Protein AF-F0R0D8-F1 (afdb_monomer_lite)

Organism: Phocaeicola salanitronis (strain DSM 18170 / JCM 13657 / CCUG 60908 / BL78) (NCBI:txid667015)

pLDDT: mean 90.32, std 10.55, range [41.28, 98.38]

Secondary structure (DSSP, 8-state):
--------EEEEEEEE-S-TTS--BSEEEEES---SEEEETTEEEE-TTSEEEEEESSTTGGGT--TT-EEEEEEPPHHHHTS--S--EEEEE-TT-S-TTB-SEEEEEEEEEE--S-HHHHHHHTTTT--S-HHHHHHHHHHHHHHS-GGG-SSEEEEEEEETTTTEEEEEEEEGGGEEEEEEEE-

Sequence (187 aa):
MIMFLIINFKSLPVVKAGKVTKLCPKTKHILGYMPDTIKVNGTKIDVSHDEKMLVSGNSMKFFNIYDGQRIYVRRLSDSEKFNITRYPVLVFHIVNNPNKDDADYKLRKFVGYVDSIQWTDIFSKFKDKIKISEKDFIRQCQSKYQRLPDAERSNLILSETYDEDNNRICYSLHPVNSVYGKVEYAL

Radius of gyration: 17.9 Å; chains: 1; bounding box: 50×34×53 Å

Structure (mmCIF, N/CA/C/O backbone):
data_AF-F0R0D8-F1
#
_entry.id   AF-F0R0D8-F1
#
loop_
_atom_site.group_PDB
_atom_site.id
_atom_site.type_symbol
_atom_site.label_atom_id
_atom_site.label_alt_id
_atom_site.label_comp_id
_atom_site.label_asym_id
_atom_site.label_entity_id
_atom_site.label_seq_id
_atom_site.pdbx_PDB_ins_code
_atom_site.Cartn_x
_atom_site.Cartn_y
_atom_site.Cartn_z
_atom_site.occupancy
_atom_site.B_iso_or_equiv
_atom_site.auth_seq_id
_atom_site.auth_comp_id
_atom_site.auth_asym_id
_atom_site.auth_atom_id
_atom_site.pdbx_PDB_model_num
ATOM 1 N N . MET A 1 1 ? 34.012 -17.300 -32.189 1.00 41.28 1 MET A N 1
ATOM 2 C CA . MET A 1 1 ? 33.405 -15.963 -32.344 1.00 41.28 1 MET A CA 1
ATOM 3 C C . MET A 1 1 ? 32.268 -15.874 -31.338 1.00 41.28 1 MET A C 1
ATOM 5 O O . MET A 1 1 ? 31.260 -16.544 -31.510 1.00 41.28 1 MET A O 1
ATOM 9 N N . ILE A 1 2 ? 32.512 -15.212 -30.206 1.00 44.38 2 ILE A N 1
ATOM 10 C CA . ILE A 1 2 ? 31.594 -15.167 -29.060 1.00 44.38 2 ILE A CA 1
ATOM 11 C C . ILE A 1 2 ? 30.424 -14.264 -29.447 1.00 44.38 2 ILE A C 1
ATOM 13 O O . ILE A 1 2 ? 30.594 -13.062 -29.637 1.00 44.38 2 ILE A O 1
ATOM 17 N N . MET A 1 3 ? 29.254 -14.869 -29.634 1.00 42.91 3 MET A N 1
ATOM 18 C CA . MET A 1 3 ? 28.005 -14.164 -29.886 1.00 42.91 3 MET A CA 1
ATOM 19 C C . MET A 1 3 ? 27.689 -13.337 -28.635 1.00 42.91 3 MET A C 1
ATOM 21 O O . MET A 1 3 ? 27.354 -13.890 -27.589 1.00 42.91 3 MET A O 1
ATOM 25 N N . PHE A 1 4 ? 27.868 -12.017 -28.719 1.00 47.41 4 PHE A N 1
ATOM 26 C CA . PHE A 1 4 ? 27.439 -11.085 -27.681 1.00 47.41 4 PHE A CA 1
ATOM 27 C C . PHE A 1 4 ? 25.918 -11.197 -27.549 1.00 47.41 4 PHE A C 1
ATOM 29 O O . PHE A 1 4 ? 25.161 -10.601 -28.315 1.00 47.41 4 PHE A O 1
ATOM 36 N N . LEU A 1 5 ? 25.460 -11.984 -26.577 1.00 53.12 5 LEU A N 1
ATOM 37 C CA . LEU A 1 5 ? 24.110 -11.871 -26.057 1.00 53.12 5 LEU A CA 1
ATOM 38 C C . LEU A 1 5 ? 24.043 -10.477 -25.424 1.00 53.12 5 LEU A C 1
ATOM 40 O O . LEU A 1 5 ? 24.560 -10.262 -24.328 1.00 53.12 5 LEU A O 1
ATOM 44 N N . ILE A 1 6 ? 23.474 -9.500 -26.134 1.00 54.50 6 ILE A N 1
ATOM 45 C CA . ILE A 1 6 ? 23.109 -8.217 -25.532 1.00 54.50 6 ILE A CA 1
ATOM 46 C C . ILE A 1 6 ? 21.955 -8.531 -24.582 1.00 54.50 6 ILE A C 1
ATOM 48 O O . ILE A 1 6 ? 20.779 -8.475 -24.944 1.00 54.50 6 ILE A O 1
ATOM 52 N N . ILE A 1 7 ? 22.298 -8.959 -23.369 1.00 59.50 7 ILE A N 1
ATOM 53 C CA . ILE A 1 7 ? 21.329 -9.143 -22.303 1.00 59.50 7 ILE A CA 1
ATOM 54 C C . ILE A 1 7 ? 20.869 -7.737 -21.934 1.00 59.50 7 ILE A C 1
ATOM 56 O O . ILE A 1 7 ? 21.611 -6.951 -21.349 1.00 59.50 7 ILE A O 1
ATOM 60 N N . ASN A 1 8 ? 19.657 -7.397 -22.359 1.00 64.06 8 ASN A N 1
ATOM 61 C CA . ASN A 1 8 ? 19.053 -6.096 -22.117 1.00 64.06 8 ASN A CA 1
ATOM 62 C C . ASN A 1 8 ? 18.644 -6.035 -20.637 1.00 64.06 8 ASN A C 1
ATOM 64 O O . ASN A 1 8 ? 17.530 -6.412 -20.266 1.00 64.06 8 ASN A O 1
ATOM 68 N N . PHE A 1 9 ? 19.597 -5.670 -19.779 1.00 73.88 9 PHE A N 1
ATOM 69 C CA . PHE A 1 9 ? 19.359 -5.431 -18.363 1.00 73.88 9 PHE A CA 1
ATOM 70 C C . PHE A 1 9 ? 18.773 -4.033 -18.192 1.00 73.88 9 PHE A C 1
ATOM 72 O O . PHE A 1 9 ? 19.405 -3.037 -18.541 1.00 73.88 9 PHE A O 1
ATOM 79 N N . LYS A 1 10 ? 17.575 -3.954 -17.613 1.00 84.38 10 LYS A N 1
ATOM 80 C CA . LYS A 1 10 ? 16.999 -2.688 -17.147 1.00 84.38 10 LYS A CA 1
ATOM 81 C C . LY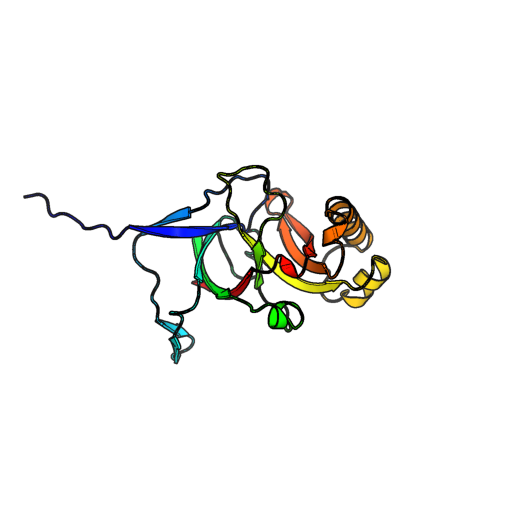S A 1 10 ? 16.976 -2.671 -15.630 1.00 84.38 10 LYS A C 1
ATOM 83 O O . LYS A 1 10 ? 16.649 -3.675 -15.003 1.00 84.38 10 LYS A O 1
ATOM 88 N N . SER A 1 11 ? 17.322 -1.536 -15.041 1.00 90.19 11 SER A N 1
ATOM 89 C CA . SER A 1 11 ? 17.140 -1.306 -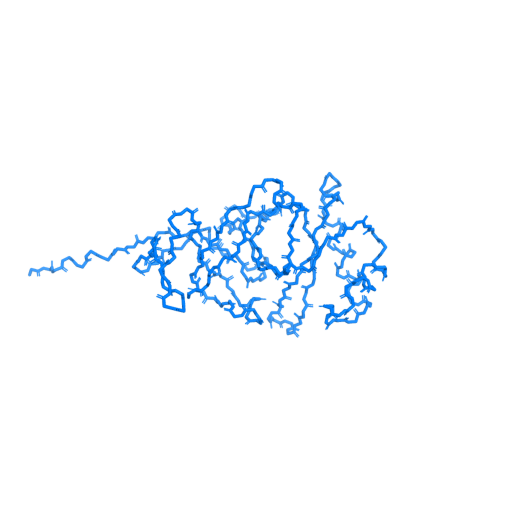13.609 1.00 90.19 11 SER A CA 1
ATOM 90 C C . SER A 1 11 ? 15.746 -0.753 -13.373 1.00 90.19 11 SER A C 1
ATOM 92 O O . SER A 1 11 ? 15.365 0.223 -14.016 1.00 90.19 11 SER A O 1
ATOM 94 N N . LEU A 1 12 ? 14.999 -1.364 -12.458 1.00 93.31 12 LEU A N 1
ATOM 95 C CA . LEU A 1 12 ? 13.718 -0.835 -11.998 1.00 93.31 12 LEU A CA 1
ATOM 96 C C . LEU A 1 12 ? 13.816 -0.407 -10.536 1.00 93.31 12 LEU A C 1
ATOM 98 O O . LEU A 1 12 ? 14.511 -1.085 -9.769 1.00 93.31 12 LEU A O 1
ATOM 102 N N . PRO A 1 13 ? 13.112 0.663 -10.125 1.00 95.94 13 PRO A N 1
ATOM 103 C CA . PRO A 1 13 ? 12.897 0.949 -8.715 1.00 95.94 13 PRO A CA 1
ATOM 104 C C . PRO A 1 13 ? 12.192 -0.223 -8.030 1.00 95.94 13 PRO A C 1
ATOM 106 O O . PRO A 1 13 ? 11.318 -0.884 -8.599 1.00 95.94 13 PRO A O 1
ATOM 109 N N . VAL A 1 14 ? 12.583 -0.483 -6.789 1.00 95.62 14 VAL A N 1
ATOM 110 C CA . VAL A 1 14 ? 11.991 -1.531 -5.960 1.00 95.62 14 VAL A CA 1
ATOM 111 C C . VAL A 1 14 ? 10.940 -0.927 -5.043 1.00 95.62 14 VAL A C 1
ATOM 113 O O . VAL A 1 14 ? 11.153 0.113 -4.418 1.00 95.62 14 VAL A O 1
ATOM 116 N N . VAL A 1 15 ? 9.818 -1.627 -4.910 1.00 95.75 15 VAL A N 1
ATOM 117 C CA . VAL A 1 15 ? 8.792 -1.330 -3.918 1.00 95.75 15 VAL A CA 1
ATOM 118 C C . VAL A 1 15 ? 8.675 -2.471 -2.914 1.00 95.75 15 VAL A C 1
ATOM 120 O O . VAL A 1 15 ? 8.542 -3.646 -3.263 1.00 95.75 15 VAL A O 1
ATOM 123 N N . LYS A 1 16 ? 8.717 -2.132 -1.626 1.00 94.12 16 LYS A N 1
ATOM 124 C CA . LYS A 1 16 ? 8.633 -3.118 -0.551 1.00 94.12 16 LYS A CA 1
ATOM 125 C C . LYS A 1 16 ? 7.212 -3.606 -0.329 1.00 94.12 16 LYS A C 1
ATOM 127 O O . LYS A 1 16 ? 6.355 -2.855 0.130 1.00 94.12 16 LYS A O 1
ATOM 132 N N . ALA A 1 17 ? 7.012 -4.899 -0.503 1.00 90.12 17 ALA A N 1
ATOM 133 C CA . ALA A 1 17 ? 5.900 -5.665 0.037 1.00 90.12 17 ALA A CA 1
ATOM 134 C C . ALA A 1 17 ? 6.424 -6.606 1.132 1.00 90.12 17 ALA A C 1
ATOM 136 O O . ALA A 1 17 ? 6.166 -7.801 1.111 1.00 90.12 17 ALA A O 1
ATOM 137 N N . GLY A 1 18 ? 7.193 -6.085 2.086 1.00 75.12 18 GLY A N 1
ATOM 138 C CA . GLY A 1 18 ? 7.808 -6.887 3.142 1.00 75.12 18 GLY A CA 1
ATOM 139 C C . GLY A 1 18 ? 7.972 -6.118 4.447 1.00 75.12 18 GLY A C 1
ATOM 140 O O . GLY A 1 18 ? 7.532 -4.967 4.591 1.00 75.12 18 GLY A O 1
ATOM 141 N N . LYS A 1 19 ? 8.637 -6.746 5.420 1.00 67.75 19 LYS A N 1
ATOM 142 C CA . LYS A 1 19 ? 9.030 -6.071 6.660 1.00 67.75 19 LYS A CA 1
ATOM 143 C C . LYS A 1 19 ? 9.944 -4.888 6.363 1.00 67.75 19 LYS A C 1
ATOM 145 O O . LYS A 1 19 ? 10.883 -4.993 5.581 1.00 67.75 19 LYS A O 1
ATOM 150 N N . VAL A 1 20 ? 9.722 -3.788 7.081 1.00 60.19 20 VAL A N 1
ATOM 151 C CA . VAL A 1 20 ? 10.595 -2.602 7.018 1.00 60.19 20 VAL A CA 1
ATOM 152 C C . VAL A 1 20 ? 12.034 -2.954 7.425 1.00 60.19 20 VAL A C 1
ATOM 154 O O . VAL A 1 20 ? 12.968 -2.377 6.892 1.00 60.19 20 VAL A O 1
ATOM 157 N N . THR A 1 21 ? 12.221 -3.946 8.305 1.00 63.81 21 THR A N 1
ATOM 158 C CA . THR A 1 21 ? 13.538 -4.378 8.804 1.00 63.81 21 THR A CA 1
ATOM 159 C C . THR A 1 21 ? 14.359 -5.184 7.800 1.00 63.81 21 THR A C 1
ATOM 161 O O . THR A 1 21 ? 15.569 -5.290 7.970 1.00 63.81 21 THR A O 1
ATOM 164 N N . LYS A 1 22 ? 13.737 -5.771 6.768 1.00 76.38 22 LYS A N 1
ATOM 165 C CA . LYS A 1 22 ? 14.473 -6.473 5.716 1.00 76.38 22 LYS A CA 1
ATOM 166 C C . LYS A 1 22 ? 14.877 -5.449 4.666 1.00 76.38 22 LYS A C 1
ATOM 168 O O . LYS A 1 22 ? 14.013 -4.872 4.002 1.00 76.38 22 LYS A O 1
ATOM 173 N N . LEU A 1 23 ? 16.178 -5.212 4.544 1.00 83.88 23 LEU A N 1
ATOM 174 C CA . LEU A 1 23 ? 16.714 -4.302 3.539 1.00 83.88 23 LEU A CA 1
ATOM 175 C C . LEU A 1 23 ? 16.383 -4.822 2.140 1.00 83.88 23 LEU A C 1
ATOM 177 O O . LEU A 1 23 ? 16.484 -6.018 1.867 1.00 83.88 23 LEU A O 1
ATOM 181 N N . CYS A 1 24 ? 15.936 -3.922 1.274 1.00 87.25 24 CYS A N 1
ATOM 182 C CA . CYS A 1 24 ? 15.724 -4.182 -0.142 1.00 87.25 24 CYS A CA 1
ATOM 183 C C . CYS A 1 24 ? 16.460 -3.092 -0.914 1.00 87.25 24 CYS A C 1
ATOM 185 O O . CYS A 1 24 ? 16.288 -1.924 -0.574 1.00 87.25 24 CYS A O 1
ATOM 187 N N . PRO A 1 25 ? 17.246 -3.435 -1.942 1.00 90.06 25 PRO A N 1
ATOM 188 C CA . PRO A 1 25 ? 17.976 -2.429 -2.697 1.00 90.06 25 PRO A CA 1
ATOM 189 C C . PRO A 1 25 ? 16.996 -1.455 -3.354 1.00 90.06 25 PRO A C 1
ATOM 191 O O . PRO A 1 25 ? 15.907 -1.857 -3.760 1.00 90.06 25 PRO A O 1
ATOM 194 N N . LYS A 1 26 ? 17.389 -0.187 -3.496 1.00 91.62 26 LYS A N 1
ATOM 195 C CA . LYS A 1 26 ? 16.573 0.844 -4.166 1.00 91.62 26 LYS A CA 1
ATOM 196 C C . LYS A 1 26 ? 16.152 0.485 -5.579 1.00 91.62 26 LYS A C 1
ATOM 198 O O . LYS A 1 26 ? 15.041 0.800 -5.996 1.00 91.62 26 LYS A O 1
ATOM 203 N N . THR A 1 27 ? 17.047 -0.166 -6.308 1.00 92.56 27 THR A N 1
ATOM 204 C CA . THR A 1 27 ? 16.795 -0.641 -7.662 1.00 92.56 27 THR A CA 1
ATOM 205 C C . THR A 1 27 ? 17.256 -2.083 -7.801 1.00 92.56 27 THR A C 1
ATOM 207 O O . THR A 1 27 ? 18.120 -2.550 -7.057 1.00 92.56 27 THR A O 1
ATOM 210 N N . LYS A 1 28 ? 16.670 -2.811 -8.750 1.00 92.06 28 LYS A N 1
ATOM 211 C CA . LYS A 1 28 ? 17.101 -4.166 -9.098 1.00 92.06 28 LYS A CA 1
ATOM 212 C C . LYS A 1 28 ? 17.137 -4.318 -10.610 1.00 92.06 28 LYS A C 1
ATOM 214 O O . LYS A 1 28 ? 16.237 -3.856 -11.312 1.00 92.06 28 LYS A O 1
ATOM 219 N N . HIS A 1 29 ? 18.184 -4.974 -11.098 1.00 89.12 29 HIS A N 1
ATOM 220 C CA . HIS A 1 29 ? 18.282 -5.345 -12.501 1.00 89.12 29 HIS A CA 1
ATOM 221 C C . HIS A 1 29 ? 17.279 -6.452 -12.813 1.00 89.12 29 HIS A C 1
ATOM 223 O O . HIS A 1 29 ? 17.209 -7.463 -12.111 1.00 89.12 29 HIS A O 1
ATOM 229 N N . ILE A 1 30 ? 16.519 -6.262 -13.884 1.00 87.88 30 ILE A N 1
ATOM 230 C CA . ILE A 1 30 ? 15.631 -7.272 -14.439 1.00 87.88 30 ILE A CA 1
ATOM 231 C C . ILE A 1 30 ? 16.118 -7.704 -15.816 1.00 87.88 30 ILE A C 1
ATOM 233 O O . ILE A 1 30 ? 16.679 -6.916 -16.580 1.00 87.88 30 ILE A O 1
ATOM 237 N N . LEU A 1 31 ? 15.865 -8.972 -16.132 1.00 83.38 31 LEU A N 1
ATOM 238 C CA . LEU A 1 31 ? 16.031 -9.501 -17.477 1.00 83.38 31 LEU A CA 1
ATOM 239 C C . LEU A 1 31 ? 14.837 -9.101 -18.346 1.00 83.38 31 LEU A C 1
ATOM 241 O O . LEU A 1 31 ? 13.680 -9.366 -18.001 1.00 83.38 31 LEU A O 1
ATOM 245 N N . GLY A 1 32 ? 15.128 -8.490 -19.490 1.00 81.94 32 GLY A N 1
ATOM 246 C CA . GLY A 1 32 ? 14.123 -8.066 -20.456 1.00 81.94 32 GLY A CA 1
ATOM 247 C C . GLY A 1 32 ? 13.534 -6.691 -20.147 1.00 81.94 32 GLY A C 1
ATOM 248 O O . GLY A 1 32 ? 14.129 -5.856 -19.472 1.00 81.94 32 GLY A O 1
ATOM 249 N N . TYR A 1 33 ? 12.348 -6.439 -20.691 1.00 84.31 33 TYR A N 1
ATOM 250 C CA . TYR A 1 33 ? 11.715 -5.124 -20.690 1.00 84.31 33 TYR A CA 1
ATOM 251 C C . TYR A 1 33 ? 10.255 -5.225 -20.247 1.00 84.31 33 TYR A C 1
ATOM 253 O O . TYR A 1 33 ? 9.586 -6.228 -20.489 1.00 84.31 33 TYR A O 1
ATOM 261 N N . MET A 1 34 ? 9.778 -4.178 -19.577 1.00 91.31 34 MET A N 1
ATOM 262 C CA . MET A 1 34 ? 8.365 -3.982 -19.272 1.00 91.31 34 MET A CA 1
ATOM 263 C C . MET A 1 34 ? 7.729 -3.091 -20.343 1.00 91.31 34 MET A C 1
ATOM 265 O O . MET A 1 34 ? 8.123 -1.920 -20.428 1.00 91.31 34 MET A O 1
ATOM 269 N N . PRO A 1 35 ? 6.776 -3.612 -21.142 1.00 92.00 35 PRO A N 1
ATOM 270 C CA . PRO A 1 35 ? 6.183 -2.887 -22.255 1.00 92.00 35 PRO A CA 1
ATOM 271 C C . PRO A 1 35 ? 5.425 -1.633 -21.830 1.00 92.00 35 PRO A C 1
ATOM 273 O O . PRO A 1 35 ? 4.841 -1.596 -20.753 1.00 92.00 35 PRO A O 1
ATOM 276 N N . ASP A 1 36 ? 5.421 -0.626 -22.700 1.00 94.25 36 ASP A N 1
ATOM 277 C CA . ASP A 1 36 ? 4.594 0.589 -22.583 1.00 94.25 36 ASP A CA 1
ATOM 278 C C . ASP A 1 36 ? 3.143 0.339 -23.007 1.00 94.25 36 ASP A C 1
ATOM 280 O O . ASP A 1 36 ? 2.282 1.206 -22.941 1.00 94.25 36 ASP A O 1
ATOM 284 N N . THR A 1 37 ? 2.846 -0.878 -23.452 1.00 94.88 37 THR A N 1
ATOM 285 C CA . THR A 1 37 ? 1.498 -1.302 -23.776 1.00 94.88 37 THR A CA 1
ATOM 286 C C . THR A 1 37 ? 1.296 -2.752 -23.374 1.00 94.88 37 THR A C 1
ATOM 288 O O . THR A 1 37 ? 2.053 -3.631 -23.787 1.00 94.88 37 THR A O 1
ATOM 291 N N . ILE A 1 38 ? 0.237 -3.014 -22.619 1.00 94.25 38 ILE A N 1
ATOM 292 C CA . ILE A 1 38 ? -0.144 -4.356 -22.178 1.00 94.25 38 ILE A CA 1
ATOM 293 C C . ILE A 1 38 ? -1.499 -4.752 -22.767 1.00 94.25 38 ILE A C 1
ATOM 295 O O . ILE A 1 38 ? -2.255 -3.912 -23.256 1.00 94.25 38 ILE A O 1
ATOM 299 N N . LYS A 1 39 ? -1.808 -6.051 -22.744 1.00 92.31 39 LYS A N 1
ATOM 300 C CA . LYS A 1 39 ? -3.144 -6.559 -23.070 1.00 92.31 39 LYS A CA 1
ATOM 301 C C . LYS A 1 39 ? -3.817 -7.051 -21.797 1.00 92.31 39 LYS A C 1
ATOM 303 O O . LYS A 1 39 ? -3.287 -7.939 -21.138 1.00 92.31 39 LYS A O 1
ATOM 308 N N . VAL A 1 40 ? -4.988 -6.507 -21.489 1.00 90.00 40 VAL A N 1
ATOM 309 C CA . VAL A 1 40 ? -5.802 -6.889 -20.330 1.00 90.00 40 VAL A CA 1
ATOM 310 C C . VAL A 1 40 ? -7.180 -7.272 -20.842 1.00 90.00 40 VAL A C 1
ATOM 312 O O . VAL A 1 40 ? -7.843 -6.465 -21.487 1.00 90.00 40 VAL A O 1
ATOM 315 N N . ASN A 1 41 ? -7.592 -8.521 -20.607 1.00 89.19 41 ASN A N 1
ATOM 316 C CA . ASN A 1 41 ? -8.861 -9.073 -21.103 1.00 89.19 41 ASN A CA 1
ATOM 317 C C . ASN A 1 41 ? -9.085 -8.839 -22.613 1.00 89.19 41 ASN A C 1
ATOM 319 O O . ASN A 1 41 ? -10.186 -8.522 -23.048 1.00 89.19 41 ASN A O 1
ATOM 323 N N . GLY A 1 42 ? -8.020 -8.950 -23.414 1.00 89.12 42 GLY A N 1
ATOM 324 C CA . GLY A 1 42 ? -8.054 -8.721 -24.865 1.00 89.12 42 GLY A CA 1
ATOM 325 C C . GLY A 1 42 ? -7.923 -7.255 -25.300 1.00 89.12 42 GLY A C 1
ATOM 326 O O . GLY A 1 42 ? -7.561 -7.003 -26.449 1.00 89.12 42 GLY A O 1
ATOM 327 N N . THR A 1 43 ? -8.108 -6.295 -24.393 1.00 92.56 43 THR A N 1
ATOM 328 C CA . THR A 1 43 ? -7.985 -4.859 -24.680 1.00 92.56 43 THR A CA 1
ATOM 329 C C . THR A 1 43 ? -6.539 -4.397 -24.556 1.00 92.56 43 THR A C 1
ATOM 331 O O . THR A 1 43 ? -5.849 -4.712 -23.586 1.00 92.56 43 THR A O 1
ATOM 334 N N . LYS A 1 44 ? -6.073 -3.627 -25.543 1.00 95.19 44 LYS A N 1
ATOM 335 C CA . LYS A 1 44 ? -4.755 -2.987 -25.531 1.00 95.19 44 LYS A CA 1
ATOM 336 C C . LYS A 1 44 ? -4.812 -1.735 -24.647 1.00 95.19 44 LYS A C 1
ATOM 338 O O . LYS A 1 44 ? -5.597 -0.837 -24.932 1.00 95.19 44 LYS A O 1
ATOM 343 N N . ILE A 1 45 ? -3.990 -1.684 -23.604 1.00 95.56 45 ILE A N 1
ATOM 344 C CA . ILE A 1 45 ? -3.912 -0.567 -22.657 1.00 95.56 45 ILE A CA 1
ATOM 345 C C . ILE A 1 45 ? -2.541 0.093 -22.770 1.00 95.56 45 ILE A C 1
ATOM 347 O O . ILE A 1 45 ? -1.519 -0.589 -22.672 1.00 95.56 45 ILE A O 1
ATOM 351 N N . ASP A 1 46 ? -2.531 1.410 -22.959 1.00 95.50 46 ASP A N 1
ATOM 352 C CA . ASP A 1 46 ? -1.321 2.226 -22.888 1.00 95.50 46 ASP A CA 1
ATOM 353 C C . ASP A 1 46 ? -0.950 2.486 -21.421 1.00 95.50 46 ASP A C 1
ATOM 355 O O . ASP A 1 46 ? -1.760 2.989 -20.645 1.00 95.50 46 ASP A O 1
ATOM 359 N N . VAL A 1 47 ? 0.271 2.105 -21.058 1.00 96.12 47 VAL A N 1
ATOM 360 C CA . VAL A 1 47 ? 0.870 2.249 -19.722 1.00 96.12 47 VAL A CA 1
ATOM 361 C C . VAL A 1 47 ? 2.223 2.965 -19.809 1.00 96.12 47 VAL A C 1
ATOM 363 O O . VAL A 1 47 ? 3.058 2.850 -18.916 1.00 96.12 47 VAL A O 1
ATOM 366 N N . SER A 1 48 ? 2.462 3.701 -20.899 1.00 95.19 48 SER A N 1
ATOM 367 C CA . SER A 1 48 ? 3.693 4.468 -21.146 1.00 95.19 48 SER A CA 1
ATOM 368 C C . SER A 1 48 ? 3.986 5.533 -20.087 1.00 95.19 48 SER A C 1
ATOM 370 O O . SER A 1 48 ? 5.144 5.879 -19.864 1.00 95.19 48 SER A O 1
ATOM 372 N N . HIS A 1 49 ? 2.943 6.036 -19.427 1.00 95.31 49 HIS A N 1
ATOM 373 C CA . HIS A 1 49 ? 3.034 7.063 -18.389 1.00 95.31 49 HIS A CA 1
ATOM 374 C C . HIS A 1 49 ? 3.082 6.480 -16.967 1.00 95.31 49 HIS A C 1
ATOM 376 O O . HIS A 1 49 ? 3.236 7.237 -16.006 1.00 95.31 49 HIS A O 1
ATOM 382 N N . ASP A 1 50 ? 2.939 5.160 -16.821 1.00 97.06 50 ASP A N 1
ATOM 383 C CA . ASP A 1 50 ? 2.981 4.495 -15.523 1.00 97.06 50 ASP A CA 1
ATOM 384 C C . ASP A 1 50 ? 4.425 4.191 -15.117 1.00 97.06 50 ASP A C 1
ATOM 386 O O . ASP A 1 50 ? 5.250 3.725 -15.909 1.00 97.06 50 ASP A O 1
ATOM 390 N N . GLU A 1 51 ? 4.717 4.387 -13.835 1.00 97.00 51 GLU A N 1
ATOM 391 C CA . GLU A 1 51 ? 6.004 4.020 -13.265 1.00 97.00 51 GLU A CA 1
ATOM 392 C C . GLU A 1 51 ? 6.101 2.494 -13.155 1.00 97.00 51 GLU A C 1
ATOM 394 O O . GLU A 1 51 ? 5.209 1.819 -12.631 1.00 97.00 51 GLU A O 1
ATOM 399 N N . LYS A 1 52 ? 7.213 1.938 -13.633 1.00 96.62 52 LYS A N 1
ATOM 400 C CA . LYS A 1 52 ? 7.468 0.496 -13.646 1.00 96.62 52 LYS A CA 1
ATOM 401 C C . LYS A 1 52 ? 8.291 0.130 -12.425 1.00 96.62 52 LYS A C 1
ATOM 403 O O . LYS A 1 52 ? 9.440 0.546 -12.316 1.00 96.62 52 LYS A O 1
ATOM 408 N N . MET A 1 53 ? 7.734 -0.672 -11.525 1.00 97.38 53 MET A N 1
ATOM 409 C CA . MET A 1 53 ? 8.420 -1.065 -10.292 1.00 97.38 53 MET A CA 1
ATOM 410 C C . MET A 1 53 ? 8.537 -2.582 -10.164 1.00 97.38 53 MET A C 1
ATOM 412 O O . MET A 1 53 ? 7.743 -3.340 -10.725 1.00 97.38 53 MET A O 1
ATOM 416 N N . LEU A 1 54 ? 9.524 -3.024 -9.387 1.00 96.38 54 LEU A N 1
ATOM 417 C CA . LEU A 1 54 ? 9.698 -4.420 -9.002 1.00 96.38 54 LEU A CA 1
ATOM 418 C C . LEU A 1 54 ? 9.322 -4.619 -7.533 1.00 96.38 54 LEU A C 1
ATOM 420 O O . LEU A 1 54 ? 9.783 -3.887 -6.657 1.00 96.38 54 LEU A O 1
ATOM 424 N N . VAL A 1 55 ? 8.513 -5.631 -7.249 1.00 95.94 55 VAL A N 1
ATOM 425 C CA . VAL A 1 55 ? 8.091 -5.952 -5.884 1.00 95.94 55 VAL A CA 1
ATOM 426 C C . VAL A 1 55 ? 9.172 -6.741 -5.148 1.00 95.94 55 VAL A C 1
ATOM 428 O O . VAL A 1 55 ? 9.777 -7.656 -5.706 1.00 95.94 55 VAL A O 1
ATOM 431 N N . SER A 1 56 ? 9.390 -6.400 -3.875 1.00 94.50 56 SER A N 1
ATOM 432 C CA . SER A 1 56 ? 10.249 -7.153 -2.953 1.00 94.50 56 SER A CA 1
ATOM 433 C C . SER A 1 56 ? 9.489 -7.548 -1.678 1.00 94.50 56 SER A C 1
ATOM 435 O O . SER A 1 56 ? 9.124 -6.681 -0.876 1.00 94.50 56 SER A O 1
ATOM 437 N N . GLY A 1 57 ? 9.267 -8.850 -1.483 1.00 93.25 57 GLY A N 1
ATOM 438 C CA . GLY A 1 57 ? 8.506 -9.486 -0.396 1.00 93.25 57 GLY A CA 1
ATOM 439 C C . GLY A 1 57 ? 7.084 -9.930 -0.783 1.00 93.25 57 GLY A C 1
ATOM 440 O O . GLY A 1 57 ? 6.558 -9.503 -1.808 1.00 93.25 57 GLY A O 1
ATOM 441 N N . ASN A 1 58 ? 6.437 -10.769 0.048 1.00 93.81 58 ASN A N 1
ATOM 442 C CA . ASN A 1 58 ? 5.077 -11.282 -0.204 1.00 93.81 58 ASN A CA 1
ATOM 443 C C . ASN A 1 58 ? 4.025 -10.831 0.830 1.00 93.81 58 ASN A C 1
ATOM 445 O O . ASN A 1 58 ? 2.960 -11.440 0.958 1.00 93.81 58 ASN A O 1
ATOM 449 N N . SER A 1 59 ? 4.239 -9.714 1.531 1.00 93.81 59 SER A N 1
ATOM 450 C CA . SER A 1 59 ? 3.238 -9.099 2.424 1.00 93.81 59 SER A CA 1
ATOM 451 C C . SER A 1 59 ? 1.945 -8.674 1.720 1.00 93.81 59 SER A C 1
ATOM 453 O O . SER A 1 59 ? 0.972 -8.326 2.392 1.00 93.81 59 SER A O 1
ATOM 455 N N . MET A 1 60 ? 1.926 -8.683 0.385 1.00 95.94 60 MET A N 1
ATOM 456 C CA . MET A 1 60 ? 0.771 -8.353 -0.449 1.00 95.94 60 MET A CA 1
ATOM 457 C C . MET A 1 60 ? 0.169 -9.571 -1.168 1.00 95.94 60 MET A C 1
ATOM 459 O O . MET A 1 60 ? -0.719 -9.402 -2.001 1.00 95.94 60 MET A O 1
ATOM 463 N N . LYS A 1 61 ? 0.578 -10.800 -0.818 1.00 93.25 61 LYS A N 1
ATOM 464 C CA . LYS A 1 61 ? 0.134 -12.030 -1.500 1.00 93.25 61 LYS A CA 1
ATOM 465 C C . LYS A 1 61 ? -1.377 -12.255 -1.486 1.00 93.25 61 LYS A C 1
ATOM 467 O O . LYS A 1 61 ? -1.926 -12.757 -2.455 1.00 93.25 61 LYS A O 1
ATOM 472 N N . PHE A 1 62 ? -2.073 -11.825 -0.431 1.00 92.81 62 PHE A N 1
ATOM 473 C CA . PHE A 1 62 ? -3.542 -11.896 -0.353 1.00 92.81 62 PHE A CA 1
ATOM 474 C C . PHE A 1 62 ? -4.261 -10.903 -1.275 1.00 92.81 62 PHE A C 1
ATOM 476 O O . PHE A 1 62 ? -5.486 -10.899 -1.356 1.00 92.81 62 PHE A O 1
ATOM 483 N N . PHE A 1 63 ? -3.499 -10.069 -1.979 1.00 93.62 63 PHE A N 1
ATOM 484 C CA . PHE A 1 63 ? -3.967 -9.191 -3.042 1.00 93.62 63 PHE A CA 1
ATOM 485 C C . PHE A 1 63 ? -3.349 -9.578 -4.394 1.00 93.62 63 PHE A C 1
ATOM 487 O O . PHE A 1 63 ? -3.300 -8.741 -5.290 1.00 93.62 63 PHE A O 1
ATOM 494 N N . ASN A 1 64 ? -2.885 -10.830 -4.527 1.00 94.44 64 ASN A N 1
ATOM 495 C CA . ASN A 1 64 ? -2.246 -11.398 -5.717 1.00 94.44 64 ASN A CA 1
ATOM 496 C C . ASN A 1 64 ? -1.000 -10.623 -6.181 1.00 94.44 64 ASN A C 1
ATOM 498 O O . ASN A 1 64 ? -0.755 -10.516 -7.380 1.00 94.44 64 ASN A O 1
ATOM 502 N N . ILE A 1 65 ? -0.235 -10.068 -5.230 1.00 96.44 65 ILE A N 1
ATOM 503 C CA . ILE A 1 65 ? 1.045 -9.403 -5.495 1.00 96.44 65 ILE A CA 1
ATOM 504 C C . ILE A 1 65 ? 2.167 -10.121 -4.740 1.00 96.44 65 ILE A C 1
ATOM 506 O O . ILE A 1 65 ? 2.143 -10.182 -3.506 1.00 96.44 65 ILE A O 1
ATOM 510 N N . TYR A 1 66 ? 3.149 -10.634 -5.479 1.00 94.69 66 TYR A N 1
ATOM 511 C CA . TYR A 1 66 ? 4.208 -11.513 -4.967 1.00 94.69 66 TYR A CA 1
ATOM 512 C C . TYR A 1 66 ? 5.614 -10.930 -5.162 1.00 94.69 66 TYR A C 1
ATOM 514 O O . TYR A 1 66 ? 5.822 -9.994 -5.936 1.00 94.69 66 TYR A O 1
ATOM 522 N N . ASP A 1 67 ? 6.593 -11.495 -4.455 1.00 94.19 67 ASP A N 1
ATOM 523 C CA . ASP A 1 67 ? 8.006 -11.146 -4.596 1.00 94.19 67 ASP A CA 1
ATOM 524 C C . ASP A 1 67 ? 8.489 -11.340 -6.041 1.00 94.19 67 ASP A C 1
ATOM 526 O O . ASP A 1 67 ? 8.160 -12.325 -6.701 1.00 94.19 67 ASP A O 1
ATOM 530 N N . GLY A 1 68 ? 9.264 -10.380 -6.547 1.00 92.88 68 GLY A N 1
ATOM 531 C CA . GLY A 1 68 ? 9.787 -10.399 -7.913 1.00 92.88 68 GLY A CA 1
ATOM 532 C C . GLY A 1 68 ? 8.770 -10.034 -8.999 1.00 92.88 68 GLY A C 1
ATOM 533 O O . GLY A 1 68 ? 9.159 -9.933 -10.165 1.00 92.88 68 GLY A O 1
ATOM 534 N N . GLN A 1 69 ? 7.506 -9.795 -8.641 1.00 95.12 69 GLN A N 1
ATOM 535 C CA . GLN A 1 69 ? 6.479 -9.395 -9.596 1.00 95.12 69 GLN A CA 1
ATOM 536 C C . GLN A 1 69 ? 6.713 -7.972 -10.110 1.00 95.12 69 GLN A C 1
ATOM 538 O O . GLN A 1 69 ? 7.229 -7.100 -9.401 1.00 95.12 69 GLN A O 1
ATOM 543 N N . ARG A 1 70 ? 6.334 -7.738 -11.365 1.00 95.31 70 ARG A N 1
ATOM 544 C CA . ARG A 1 70 ? 6.479 -6.448 -12.039 1.00 95.31 70 ARG A CA 1
ATOM 545 C C . ARG A 1 70 ? 5.155 -5.706 -11.983 1.00 95.31 70 ARG A C 1
ATOM 547 O O . ARG A 1 70 ? 4.117 -6.278 -12.297 1.00 95.31 70 ARG A O 1
ATOM 554 N N . ILE A 1 71 ? 5.177 -4.435 -11.606 1.00 97.50 71 ILE A N 1
ATOM 555 C CA . ILE A 1 71 ? 3.951 -3.647 -11.460 1.00 97.50 71 ILE A CA 1
ATOM 556 C C . ILE A 1 71 ? 4.016 -2.334 -12.232 1.00 97.50 71 ILE A C 1
ATOM 558 O O . ILE A 1 71 ? 5.088 -1.749 -12.395 1.00 97.50 71 ILE A O 1
ATOM 562 N N . TYR A 1 72 ? 2.844 -1.872 -12.658 1.00 98.00 72 TYR A N 1
ATOM 563 C CA . TYR A 1 72 ? 2.626 -0.555 -13.247 1.00 98.00 72 TYR A CA 1
ATOM 564 C C . TYR A 1 72 ? 1.894 0.323 -12.242 1.00 98.00 72 TYR A C 1
ATOM 566 O O . TYR A 1 72 ? 0.837 -0.046 -11.715 1.00 98.00 72 TYR A O 1
ATOM 574 N N . VAL A 1 73 ? 2.496 1.469 -11.943 1.00 98.38 73 VAL A N 1
ATOM 575 C CA . VAL A 1 73 ? 2.054 2.384 -10.899 1.00 98.38 73 VAL A CA 1
ATOM 576 C C . VAL A 1 73 ? 1.715 3.720 -11.530 1.00 98.38 73 VAL A C 1
ATOM 578 O O . VAL A 1 73 ? 2.599 4.480 -11.925 1.00 98.38 73 VAL A O 1
ATOM 581 N N . ARG A 1 74 ? 0.427 4.050 -11.546 1.00 97.81 74 ARG A N 1
ATOM 582 C CA . ARG A 1 74 ? -0.017 5.376 -11.952 1.00 97.81 74 ARG A CA 1
ATOM 583 C C . ARG A 1 74 ? 0.225 6.354 -10.815 1.00 97.81 74 ARG A C 1
ATOM 585 O O . ARG A 1 74 ? -0.316 6.193 -9.714 1.00 97.81 74 ARG A O 1
ATOM 592 N N . ARG A 1 75 ? 1.032 7.381 -11.072 1.00 97.62 75 ARG A N 1
ATOM 593 C CA . ARG A 1 75 ? 1.267 8.459 -10.107 1.00 97.62 75 ARG A CA 1
ATOM 594 C C . ARG A 1 75 ? -0.044 9.197 -9.831 1.00 97.62 75 ARG A C 1
ATOM 596 O O . ARG A 1 75 ? -0.792 9.499 -10.758 1.00 97.62 75 ARG A O 1
ATOM 603 N N . LEU A 1 76 ? -0.319 9.470 -8.557 1.00 97.50 76 LEU A N 1
ATOM 604 C CA . LEU A 1 76 ? -1.488 10.252 -8.157 1.00 97.50 76 LEU A CA 1
ATOM 605 C C . LEU A 1 76 ? -1.095 11.720 -7.992 1.00 97.50 76 LEU A C 1
ATOM 607 O O . LEU A 1 76 ? -0.085 12.033 -7.355 1.00 97.50 76 LEU A O 1
ATOM 611 N N . SER A 1 77 ? -1.913 12.612 -8.543 1.00 96.62 77 SER A N 1
ATOM 612 C CA . SER A 1 77 ? -1.840 14.045 -8.257 1.00 96.62 77 SER A CA 1
ATOM 613 C C . SER A 1 77 ? -2.240 14.337 -6.809 1.00 96.62 77 SER A C 1
ATOM 615 O O . SER A 1 77 ? -2.877 13.512 -6.149 1.00 96.62 77 SER A O 1
ATOM 617 N N . ASP A 1 78 ? -1.884 15.514 -6.292 1.00 93.88 78 ASP A N 1
ATOM 618 C CA . ASP A 1 78 ? -2.183 15.848 -4.897 1.00 93.88 78 ASP A CA 1
ATOM 619 C C . ASP A 1 78 ? -3.687 15.847 -4.611 1.00 93.88 78 ASP A C 1
ATOM 621 O O . ASP A 1 78 ? -4.095 15.307 -3.589 1.00 93.88 78 ASP A O 1
ATOM 625 N N . SER A 1 79 ? -4.527 16.324 -5.534 1.00 93.94 79 SER A N 1
ATOM 626 C CA . SER A 1 79 ? -5.987 16.283 -5.372 1.00 93.94 79 SER A CA 1
ATOM 627 C C . SER A 1 79 ? -6.550 14.856 -5.375 1.00 93.94 79 SER A C 1
ATOM 629 O O . SER A 1 79 ? -7.476 14.556 -4.618 1.00 93.94 79 SER A O 1
ATOM 631 N N . GLU A 1 80 ? -5.982 13.942 -6.167 1.00 96.19 80 GLU A N 1
ATOM 632 C CA . GLU A 1 80 ? -6.402 12.536 -6.188 1.00 96.19 80 GLU A CA 1
ATOM 633 C C . GLU A 1 80 ? -6.072 11.806 -4.883 1.00 96.19 80 GLU A C 1
ATOM 635 O O . GLU A 1 80 ? -6.844 10.946 -4.456 1.00 96.19 80 GLU A O 1
ATOM 640 N N . LYS A 1 81 ? -4.963 12.155 -4.214 1.00 96.06 81 LYS A N 1
ATOM 641 C CA . LYS A 1 81 ? -4.557 11.518 -2.947 1.00 96.06 81 LYS A CA 1
ATOM 642 C C . LYS A 1 81 ? -5.594 11.700 -1.832 1.00 96.06 81 LYS A C 1
ATOM 644 O O . LYS A 1 81 ? -5.709 10.827 -0.970 1.00 96.06 81 LYS A O 1
ATOM 649 N N . PHE A 1 82 ? -6.382 12.777 -1.869 1.00 94.56 82 PHE A N 1
ATOM 650 C CA . PHE A 1 82 ? -7.468 13.049 -0.915 1.00 94.56 82 PHE A CA 1
ATOM 651 C C . PHE A 1 82 ? -8.825 12.450 -1.323 1.00 94.56 82 PHE A C 1
ATOM 653 O O . PHE A 1 82 ? -9.766 12.509 -0.541 1.00 94.56 82 PHE A O 1
ATOM 660 N N . ASN A 1 83 ? -8.927 11.839 -2.510 1.00 94.75 83 ASN A N 1
ATOM 661 C CA . ASN A 1 83 ? -10.182 11.317 -3.066 1.00 94.75 83 ASN A CA 1
ATOM 662 C C . ASN A 1 83 ? -10.076 9.845 -3.516 1.00 94.75 83 ASN A C 1
ATOM 664 O O . ASN A 1 83 ? -10.722 9.407 -4.471 1.00 94.75 83 ASN A O 1
ATOM 668 N N . ILE A 1 84 ? -9.252 9.054 -2.832 1.00 95.44 84 ILE A N 1
ATOM 669 C CA . ILE A 1 84 ? -9.048 7.633 -3.114 1.00 95.44 84 ILE A CA 1
ATOM 670 C C . ILE A 1 84 ? -10.275 6.837 -2.661 1.00 95.44 84 ILE A C 1
ATOM 672 O O . ILE A 1 84 ? -10.689 6.871 -1.502 1.00 95.44 84 ILE A O 1
ATOM 676 N N . THR A 1 85 ? -10.830 6.050 -3.579 1.00 89.75 85 THR A N 1
ATOM 677 C CA . THR A 1 85 ? -12.004 5.197 -3.353 1.00 89.75 85 THR A CA 1
ATOM 678 C C . THR A 1 85 ? -11.711 3.750 -3.756 1.00 89.75 85 THR A C 1
ATOM 680 O O . THR A 1 85 ? -10.699 3.477 -4.393 1.00 89.75 85 THR A O 1
ATOM 683 N N . ARG A 1 86 ? -12.599 2.803 -3.407 1.00 87.56 86 ARG A N 1
ATOM 684 C CA . ARG A 1 86 ? -12.560 1.389 -3.860 1.00 87.56 86 ARG A CA 1
ATOM 685 C C . ARG A 1 86 ? -11.353 0.546 -3.399 1.00 87.56 86 ARG A C 1
ATOM 687 O O . ARG A 1 86 ? -11.025 -0.449 -4.037 1.00 87.56 86 ARG A O 1
ATOM 694 N N . TYR A 1 87 ? -10.717 0.896 -2.280 1.00 91.75 87 TYR A N 1
ATOM 695 C CA . TYR A 1 87 ? -9.687 0.065 -1.618 1.00 91.75 87 TYR A CA 1
ATOM 696 C C . TYR A 1 87 ? -8.539 -0.395 -2.535 1.00 91.75 87 TYR A C 1
ATOM 698 O O . TYR A 1 87 ? -8.242 -1.588 -2.578 1.00 91.75 87 TYR A O 1
ATOM 706 N N . PRO A 1 88 ? -7.881 0.479 -3.313 1.00 96.88 88 PRO A N 1
ATOM 707 C CA . PRO A 1 88 ? -6.815 0.049 -4.208 1.00 96.88 88 PRO A CA 1
ATOM 708 C C . PRO A 1 88 ? -5.562 -0.382 -3.440 1.00 96.88 88 PRO A C 1
ATOM 710 O O . PRO A 1 88 ? -5.403 -0.113 -2.247 1.00 96.88 88 PRO A O 1
ATOM 713 N N . VAL A 1 89 ? -4.640 -1.039 -4.142 1.00 97.88 89 VAL A N 1
ATOM 714 C CA . VAL A 1 89 ? -3.260 -1.155 -3.664 1.00 97.88 89 VAL A CA 1
ATOM 715 C C . VAL A 1 89 ? -2.529 0.139 -4.011 1.00 97.88 89 VAL A C 1
ATOM 717 O O . VAL A 1 89 ? -2.561 0.597 -5.153 1.00 97.88 89 VAL A O 1
ATOM 720 N N . LEU A 1 90 ? -1.893 0.736 -3.010 1.00 98.25 90 LEU A N 1
ATOM 721 C CA . LEU A 1 90 ? -1.190 2.005 -3.125 1.00 98.25 90 LEU A CA 1
ATOM 722 C C . LEU A 1 90 ? 0.302 1.816 -2.867 1.00 98.25 90 LEU A C 1
ATOM 724 O O . LEU A 1 90 ? 0.718 0.981 -2.056 1.00 98.25 90 LEU A O 1
ATOM 728 N N . VAL A 1 91 ? 1.088 2.651 -3.537 1.00 98.00 91 VAL A N 1
ATOM 729 C CA . VAL A 1 91 ? 2.511 2.846 -3.285 1.00 98.00 91 VAL A CA 1
ATOM 730 C C . VAL A 1 91 ? 2.668 4.080 -2.409 1.00 98.00 91 VAL A C 1
ATOM 732 O O . VAL A 1 91 ? 2.145 5.147 -2.728 1.00 98.00 91 VAL A O 1
ATOM 735 N N . PHE A 1 92 ? 3.408 3.937 -1.316 1.00 96.38 92 PHE A N 1
ATOM 736 C CA . PHE A 1 92 ? 3.730 5.018 -0.391 1.00 96.38 92 PHE A CA 1
ATOM 737 C C . PHE A 1 92 ? 5.237 5.235 -0.351 1.00 96.38 92 PHE A C 1
ATOM 739 O O . PHE A 1 92 ? 5.993 4.263 -0.331 1.00 96.38 92 PHE A O 1
ATOM 746 N N . HIS A 1 93 ? 5.665 6.484 -0.223 1.00 94.31 93 HIS A N 1
ATOM 747 C CA . HIS A 1 93 ? 7.009 6.814 0.225 1.00 94.31 93 HIS A CA 1
ATOM 748 C C . HIS A 1 93 ? 7.237 6.294 1.654 1.00 94.31 93 HIS A C 1
ATOM 750 O O . HIS A 1 93 ? 6.358 6.343 2.528 1.00 94.31 93 HIS A O 1
ATOM 756 N N . ILE A 1 94 ? 8.431 5.765 1.910 1.00 89.12 94 ILE A N 1
ATOM 757 C CA . ILE A 1 94 ? 8.857 5.399 3.259 1.00 89.12 94 ILE A CA 1
ATOM 758 C C . ILE A 1 94 ? 9.321 6.663 3.983 1.00 89.12 94 ILE A C 1
ATOM 760 O O . ILE A 1 94 ? 10.430 7.145 3.785 1.00 89.12 94 ILE A O 1
ATOM 764 N N . VAL A 1 95 ? 8.455 7.182 4.852 1.00 80.44 95 VAL A N 1
ATOM 765 C CA . VAL A 1 95 ? 8.794 8.262 5.788 1.00 80.44 95 VAL A CA 1
ATOM 766 C C . VAL A 1 95 ? 9.878 7.787 6.763 1.00 80.44 95 VAL A C 1
ATOM 768 O O . VAL A 1 95 ? 9.764 6.687 7.311 1.00 80.44 95 VAL A O 1
ATOM 771 N N . ASN A 1 96 ? 10.891 8.629 6.998 1.00 74.31 96 ASN A N 1
ATOM 772 C CA . ASN A 1 96 ? 12.001 8.392 7.929 1.00 74.31 96 ASN A CA 1
ATOM 773 C C . ASN A 1 96 ? 12.757 7.084 7.660 1.00 74.31 96 ASN A C 1
ATOM 775 O O . ASN A 1 96 ? 12.975 6.295 8.579 1.00 74.31 96 ASN A O 1
ATOM 779 N N . ASN A 1 97 ? 13.141 6.836 6.404 1.00 74.81 97 ASN A N 1
ATOM 780 C CA . ASN A 1 97 ? 13.963 5.679 6.060 1.00 74.81 97 ASN A CA 1
ATOM 781 C C . ASN A 1 97 ? 15.360 5.805 6.711 1.00 74.81 97 ASN A C 1
ATOM 783 O O . ASN A 1 97 ? 16.127 6.689 6.320 1.00 74.81 97 ASN A O 1
ATOM 787 N N . PRO A 1 98 ? 15.714 4.957 7.698 1.00 73.94 98 PRO A N 1
ATOM 788 C CA . PRO A 1 98 ? 16.990 5.072 8.399 1.00 73.94 98 PRO A CA 1
ATOM 789 C C . PRO A 1 98 ? 18.175 4.606 7.545 1.00 73.94 98 PRO A C 1
ATOM 791 O O . PRO A 1 98 ? 19.316 4.927 7.871 1.00 73.94 98 PRO A O 1
ATOM 794 N N . ASN A 1 99 ? 17.930 3.847 6.470 1.00 82.44 99 ASN A N 1
ATOM 795 C CA . ASN A 1 99 ? 18.976 3.308 5.613 1.00 82.44 99 ASN A CA 1
ATOM 796 C C . ASN A 1 99 ? 18.863 3.880 4.192 1.00 82.44 99 ASN A C 1
ATOM 798 O O . ASN A 1 99 ? 17.890 3.644 3.479 1.00 82.44 99 ASN A O 1
ATOM 802 N N . LYS A 1 100 ? 19.896 4.614 3.766 1.00 81.06 100 LYS A N 1
ATOM 803 C CA . LYS A 1 100 ? 19.948 5.278 2.456 1.00 81.06 100 LYS A CA 1
ATOM 804 C C . LYS A 1 100 ? 20.014 4.317 1.271 1.00 81.06 100 LYS A C 1
ATOM 806 O O . LYS A 1 100 ? 19.687 4.749 0.168 1.00 81.06 100 LYS A O 1
ATOM 811 N N . ASP A 1 101 ? 20.403 3.066 1.485 1.00 84.75 101 ASP A N 1
ATOM 812 C CA . ASP A 1 101 ? 20.491 2.042 0.434 1.00 84.75 101 ASP A CA 1
ATOM 813 C C . ASP A 1 101 ? 19.208 1.213 0.318 1.00 84.75 101 ASP A C 1
ATOM 815 O O . ASP A 1 101 ? 19.071 0.356 -0.560 1.00 84.75 101 ASP A O 1
ATOM 819 N N . ASP A 1 102 ? 18.250 1.482 1.202 1.00 90.06 102 ASP A N 1
ATOM 820 C CA . ASP A 1 102 ? 16.984 0.787 1.263 1.00 90.06 102 ASP A CA 1
ATOM 821 C C . ASP A 1 102 ? 15.943 1.419 0.332 1.00 90.06 102 ASP A C 1
ATOM 823 O O . ASP A 1 102 ? 15.955 2.626 0.091 1.00 90.06 102 ASP A O 1
ATOM 827 N N . ALA A 1 103 ? 15.031 0.600 -0.186 1.00 90.31 103 ALA A N 1
ATOM 828 C CA . ALA A 1 103 ? 13.987 1.032 -1.107 1.00 90.31 103 ALA A CA 1
ATOM 829 C C . ALA A 1 103 ? 13.142 2.189 -0.549 1.00 90.31 103 ALA A C 1
ATOM 831 O O . ALA A 1 103 ? 12.685 2.151 0.591 1.00 90.31 103 ALA A O 1
ATOM 832 N N . ASP A 1 104 ? 12.875 3.189 -1.390 1.00 93.31 104 ASP A N 1
ATOM 833 C CA . ASP A 1 104 ? 12.164 4.413 -0.996 1.00 93.31 104 ASP A CA 1
ATOM 834 C C . ASP A 1 104 ? 10.637 4.235 -0.931 1.00 93.31 104 ASP A C 1
ATOM 836 O O . ASP A 1 104 ? 9.921 5.112 -0.437 1.00 93.31 104 ASP A O 1
ATOM 840 N N . TYR A 1 105 ? 10.127 3.096 -1.410 1.00 95.38 105 TYR A N 1
ATOM 841 C CA . TYR A 1 105 ? 8.702 2.839 -1.581 1.00 95.38 105 TYR A CA 1
ATOM 842 C C . TYR A 1 105 ? 8.232 1.575 -0.857 1.00 95.38 105 TYR A C 1
ATOM 844 O O . TYR A 1 105 ? 8.950 0.579 -0.754 1.00 95.38 105 TYR A O 1
ATOM 852 N N . LYS A 1 106 ? 6.970 1.576 -0.418 1.00 95.44 106 LYS A N 1
ATOM 853 C CA . LYS A 1 106 ? 6.267 0.408 0.138 1.00 95.44 106 LYS A CA 1
ATOM 854 C C . LYS A 1 106 ? 4.863 0.255 -0.451 1.00 95.44 106 LYS A C 1
ATOM 856 O O . LYS A 1 106 ? 4.178 1.249 -0.677 1.00 95.44 106 LYS A O 1
ATOM 861 N N . LEU A 1 107 ? 4.418 -0.986 -0.626 1.00 96.62 107 LEU A N 1
ATOM 862 C CA . LEU A 1 107 ? 3.057 -1.345 -1.026 1.00 96.62 107 LEU A CA 1
ATOM 863 C C . LEU A 1 107 ? 2.180 -1.573 0.199 1.00 96.62 107 LEU A C 1
ATOM 865 O O . LEU A 1 107 ? 2.593 -2.261 1.135 1.00 96.62 107 LEU A O 1
ATOM 869 N N . ARG A 1 108 ? 0.959 -1.033 0.178 1.00 96.44 108 ARG A N 1
ATOM 870 C CA . ARG A 1 108 ? -0.083 -1.332 1.173 1.00 96.44 108 ARG A CA 1
ATOM 871 C C . ARG A 1 108 ? -1.464 -1.338 0.516 1.00 96.44 108 ARG A C 1
ATOM 873 O O . ARG A 1 108 ? -1.695 -0.628 -0.463 1.00 96.44 108 ARG A O 1
ATOM 880 N N . LYS A 1 109 ? -2.408 -2.100 1.070 1.00 97.06 109 LYS A N 1
ATOM 881 C CA . LYS A 1 109 ? -3.818 -2.050 0.660 1.00 97.06 109 LYS A CA 1
ATOM 882 C C . LYS A 1 109 ? -4.505 -0.879 1.357 1.00 97.06 109 LYS A C 1
ATOM 884 O O . LYS A 1 109 ? -4.458 -0.794 2.579 1.00 97.06 109 LYS A O 1
ATOM 889 N N . PHE A 1 110 ? -5.141 0.013 0.604 1.00 97.56 110 PHE A N 1
ATOM 890 C CA . PHE A 1 110 ? -5.937 1.105 1.165 1.00 97.56 110 PHE A CA 1
ATOM 891 C C . PHE A 1 110 ? -7.179 0.566 1.879 1.00 97.56 110 PHE A C 1
ATOM 893 O O . PHE A 1 110 ? -7.933 -0.212 1.294 1.00 97.56 110 PHE A O 1
ATOM 900 N N . VAL A 1 111 ? -7.423 1.022 3.108 1.00 96.88 111 VAL A N 1
ATOM 901 C CA . VAL A 1 111 ? -8.636 0.692 3.876 1.00 96.88 111 VAL A CA 1
ATOM 902 C C . VAL A 1 111 ? -9.568 1.8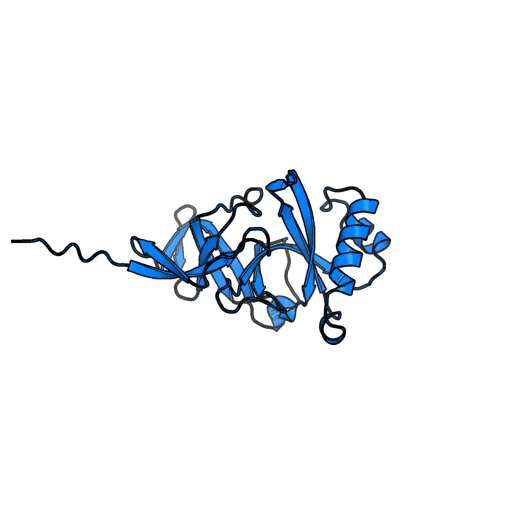98 3.960 1.00 96.88 111 VAL A C 1
ATOM 904 O O . VAL A 1 111 ? -10.776 1.756 3.759 1.00 96.88 111 VAL A O 1
ATOM 907 N N . GLY A 1 112 ? -9.027 3.086 4.233 1.00 96.81 112 GLY A N 1
ATOM 908 C CA . GLY A 1 112 ? -9.818 4.307 4.342 1.00 96.81 112 GLY A CA 1
ATOM 909 C C . GLY A 1 112 ? -9.059 5.476 4.959 1.00 96.81 112 GLY A C 1
ATOM 910 O O . GLY A 1 112 ? -7.931 5.323 5.429 1.00 96.81 112 GLY A O 1
ATOM 911 N N . TYR A 1 113 ? -9.705 6.639 4.967 1.00 96.62 113 TYR A N 1
ATOM 912 C CA . TYR A 1 113 ? -9.213 7.833 5.650 1.00 96.62 113 TYR A CA 1
ATOM 913 C C . TYR A 1 113 ? -9.528 7.790 7.147 1.00 96.62 113 TYR A C 1
ATOM 915 O O . TYR A 1 113 ? -10.612 7.363 7.560 1.00 96.62 113 TYR A O 1
ATOM 923 N N . VAL A 1 114 ? -8.567 8.258 7.935 1.00 94.38 114 VAL A N 1
ATOM 924 C CA . VAL A 1 114 ? -8.638 8.393 9.387 1.00 94.38 114 VAL A CA 1
ATOM 925 C C . VAL A 1 114 ? -8.742 9.878 9.712 1.00 94.38 114 VAL A C 1
ATOM 927 O O . VAL A 1 114 ? -7.829 10.654 9.437 1.00 94.38 114 VAL A O 1
ATOM 930 N N . ASP A 1 115 ? -9.889 10.241 10.269 1.00 84.56 115 ASP A N 1
ATOM 931 C CA . ASP A 1 115 ? -10.333 11.597 10.599 1.00 84.56 115 ASP A CA 1
ATOM 932 C C . ASP A 1 115 ? -10.224 11.909 12.101 1.00 84.56 115 ASP A C 1
ATOM 934 O O . ASP A 1 115 ? -10.334 13.066 12.498 1.00 84.56 115 ASP A O 1
ATOM 938 N N . SER A 1 116 ? -9.971 10.903 12.942 1.00 86.69 116 SER A N 1
ATOM 939 C CA . SER A 1 116 ? -9.801 11.067 14.386 1.00 86.69 116 SER A CA 1
ATOM 940 C C . SER A 1 116 ? -8.817 10.049 14.976 1.00 86.69 116 SER A C 1
ATOM 942 O O . SER A 1 116 ? -8.425 9.076 14.329 1.00 86.69 116 SER A O 1
ATOM 944 N N . ILE A 1 117 ? -8.428 10.271 16.235 1.00 87.81 117 ILE A N 1
ATOM 945 C CA . ILE A 1 117 ? -7.622 9.333 17.038 1.00 87.81 117 ILE A CA 1
ATOM 946 C C . ILE A 1 117 ? -8.475 8.439 17.953 1.00 87.81 117 ILE A C 1
ATOM 948 O O . ILE A 1 117 ? -7.930 7.724 18.795 1.00 87.81 117 ILE A O 1
ATOM 952 N N . GLN A 1 118 ? -9.805 8.474 17.808 1.00 94.56 118 GLN A N 1
ATOM 953 C CA . GLN A 1 118 ? -10.713 7.598 18.547 1.00 94.56 118 GLN A CA 1
ATOM 954 C C . GLN A 1 118 ? -10.736 6.224 17.875 1.00 94.56 118 GLN A C 1
ATOM 956 O O . GLN A 1 118 ? -11.537 5.939 16.987 1.00 94.56 118 GLN A O 1
ATOM 961 N N . TRP A 1 119 ? -9.786 5.367 18.251 1.00 95.12 119 TRP A N 1
ATOM 962 C CA . TRP A 1 119 ? -9.539 4.106 17.545 1.00 95.12 119 TRP A CA 1
ATOM 963 C C . TRP A 1 119 ? -10.705 3.115 17.599 1.00 95.12 119 TRP A C 1
ATOM 965 O O . TRP A 1 119 ? -10.843 2.321 16.674 1.00 95.12 119 TRP A O 1
ATOM 975 N N . THR A 1 120 ? -11.548 3.186 18.629 1.00 95.88 120 THR A N 1
ATOM 976 C CA . THR A 1 120 ? -12.810 2.431 18.740 1.00 95.88 120 THR A CA 1
ATOM 977 C C . THR A 1 120 ? -13.799 2.826 17.639 1.00 95.88 120 THR A C 1
ATOM 979 O O . THR A 1 120 ? -14.424 1.971 17.006 1.00 95.88 120 THR A O 1
ATOM 982 N N . ASP A 1 121 ? -13.883 4.121 17.333 1.00 95.56 121 ASP A N 1
ATOM 983 C CA . ASP A 1 121 ? -14.774 4.658 16.302 1.00 95.56 121 ASP A CA 1
ATOM 984 C C . ASP A 1 121 ? -14.240 4.306 14.914 1.00 95.56 121 ASP A C 1
ATOM 986 O O . ASP A 1 121 ? -14.987 3.858 14.046 1.00 95.56 121 ASP A O 1
ATOM 990 N N . ILE A 1 122 ? -12.920 4.420 14.719 1.00 95.56 122 ILE A N 1
ATOM 991 C CA . ILE A 1 122 ? -12.249 3.991 13.486 1.00 95.56 122 ILE A CA 1
ATOM 992 C C . ILE A 1 122 ? -12.417 2.482 13.267 1.00 95.56 122 ILE A C 1
ATOM 994 O O . ILE A 1 122 ? -12.676 2.054 12.140 1.00 95.56 122 ILE A O 1
ATOM 998 N N . PHE A 1 123 ? -12.303 1.673 14.326 1.00 96.88 123 PHE A N 1
ATOM 999 C CA . PHE A 1 123 ? -12.551 0.236 14.250 1.00 96.88 123 PHE A CA 1
ATOM 1000 C C . PHE A 1 123 ? -13.989 -0.041 13.807 1.00 96.88 123 PHE A C 1
ATOM 1002 O O . PHE A 1 123 ? -14.205 -0.781 12.851 1.00 96.88 123 PHE A O 1
ATOM 1009 N N . SER A 1 124 ? -14.963 0.620 14.434 1.00 96.12 124 SER A N 1
ATOM 1010 C CA . SER A 1 124 ? -16.383 0.485 14.096 1.00 96.12 124 SER A CA 1
ATOM 1011 C C . SER A 1 124 ? -16.679 0.913 12.653 1.00 96.12 124 SER A C 1
ATOM 1013 O O . SER A 1 124 ? -17.345 0.184 11.918 1.00 96.12 124 SER A O 1
ATOM 1015 N N . LYS A 1 125 ? -16.108 2.038 12.201 1.00 95.31 125 LYS A N 1
ATOM 1016 C CA . LYS A 1 125 ? -16.229 2.573 10.831 1.00 95.31 125 LYS A CA 1
ATOM 1017 C C . LYS A 1 125 ? -15.716 1.606 9.761 1.00 95.31 125 LYS A C 1
ATOM 1019 O O . LYS A 1 125 ? -16.216 1.602 8.636 1.00 95.31 125 LYS A O 1
ATOM 1024 N N . PHE A 1 126 ? -14.704 0.800 10.082 1.00 95.44 126 PHE A N 1
ATOM 1025 C CA . PHE A 1 126 ? -14.066 -0.129 9.145 1.00 95.44 126 PHE A CA 1
ATOM 1026 C C . PHE A 1 126 ? -14.210 -1.601 9.550 1.00 95.44 126 PHE A C 1
ATOM 1028 O O . PHE A 1 126 ? -13.443 -2.434 9.063 1.00 95.44 126 PHE A O 1
ATOM 1035 N N . LYS A 1 127 ? -15.199 -1.936 10.386 1.00 94.31 127 LYS A N 1
ATOM 1036 C CA . LYS A 1 127 ? -15.372 -3.269 10.984 1.00 94.31 127 LYS A CA 1
ATOM 1037 C C . LYS A 1 127 ? -15.383 -4.398 9.953 1.00 94.31 127 LYS A C 1
ATOM 1039 O O . LYS A 1 127 ? -14.685 -5.386 10.135 1.00 94.31 127 LYS A O 1
ATOM 1044 N N . ASP A 1 128 ? -16.063 -4.205 8.825 1.00 93.50 128 ASP A N 1
ATOM 1045 C CA . ASP A 1 128 ? -16.164 -5.217 7.758 1.00 93.50 128 ASP A CA 1
ATOM 1046 C C . ASP A 1 128 ? -14.840 -5.468 7.011 1.00 93.50 128 ASP A C 1
ATOM 1048 O O . ASP A 1 128 ? -14.723 -6.391 6.207 1.00 93.50 128 ASP A O 1
ATOM 1052 N N . LYS A 1 129 ? -13.828 -4.629 7.248 1.00 92.06 129 LYS A N 1
ATOM 1053 C CA . LYS A 1 129 ? -12.507 -4.701 6.605 1.00 92.06 129 LYS A CA 1
ATOM 1054 C C . LYS A 1 129 ? -11.404 -5.049 7.588 1.00 92.06 129 LYS A C 1
ATOM 1056 O O . LYS A 1 129 ? -10.329 -5.477 7.164 1.00 92.06 129 LYS A O 1
ATOM 1061 N N . ILE A 1 130 ? -11.630 -4.812 8.877 1.00 95.12 130 ILE A N 1
ATOM 1062 C CA . ILE A 1 130 ? -10.657 -5.109 9.916 1.00 95.12 130 ILE A CA 1
ATOM 1063 C C . ILE A 1 130 ? -10.773 -6.586 10.279 1.00 95.12 130 ILE A C 1
ATOM 1065 O O . ILE A 1 130 ? -11.785 -7.047 10.789 1.00 95.12 130 ILE A O 1
ATOM 1069 N N . LYS A 1 131 ? -9.708 -7.336 10.003 1.00 94.25 131 LYS A N 1
ATOM 1070 C CA . LYS A 1 131 ? -9.669 -8.804 10.120 1.00 94.25 131 LYS A CA 1
ATOM 1071 C C . LYS A 1 131 ? -8.981 -9.289 11.400 1.00 94.25 131 LYS A C 1
ATOM 1073 O O . LYS A 1 131 ? -8.542 -10.432 11.479 1.00 94.25 131 LYS A O 1
ATOM 1078 N N . ILE A 1 132 ? -8.812 -8.402 12.375 1.00 95.50 132 ILE A N 1
ATOM 1079 C CA . ILE A 1 132 ? -8.167 -8.683 13.663 1.00 95.50 132 ILE A CA 1
ATOM 1080 C C . ILE A 1 132 ? -9.055 -8.188 14.804 1.00 95.50 132 ILE A C 1
ATOM 1082 O O . ILE A 1 132 ? -9.985 -7.415 14.576 1.00 95.50 132 ILE A O 1
ATOM 1086 N N . SER A 1 133 ? -8.758 -8.617 16.032 1.00 97.00 133 SER A N 1
ATOM 1087 C CA . SER A 1 133 ? -9.482 -8.142 17.214 1.00 97.00 133 SER A CA 1
ATOM 1088 C C . SER A 1 133 ? -9.369 -6.620 17.363 1.00 97.00 133 SER A C 1
ATOM 1090 O O . SER A 1 133 ? -8.342 -6.028 17.019 1.00 97.00 133 SER A O 1
ATOM 1092 N N . GLU A 1 134 ? -10.398 -5.983 17.925 1.00 97.19 134 GLU A N 1
ATOM 1093 C CA . GLU A 1 134 ? -10.382 -4.545 18.223 1.00 97.19 134 GLU A CA 1
ATOM 1094 C C . GLU A 1 134 ? -9.174 -4.164 19.087 1.00 97.19 134 GLU A C 1
ATOM 1096 O O . GLU A 1 134 ? -8.438 -3.232 18.769 1.00 97.19 134 GLU A O 1
ATOM 1101 N N . LYS A 1 135 ? -8.893 -4.957 20.126 1.00 97.19 135 LYS A N 1
ATOM 1102 C CA . LYS A 1 135 ? -7.732 -4.767 21.003 1.00 97.19 135 LYS A CA 1
ATOM 1103 C C . LYS A 1 135 ? -6.414 -4.742 20.223 1.00 97.19 135 LYS A C 1
ATOM 1105 O O . LYS A 1 135 ? -5.565 -3.884 20.471 1.00 97.19 135 LYS A O 1
ATOM 1110 N N . ASP A 1 136 ? -6.224 -5.671 19.285 1.00 96.50 136 ASP A N 1
ATOM 1111 C CA . ASP A 1 136 ? -5.011 -5.712 18.466 1.00 96.50 136 ASP A CA 1
ATOM 1112 C C . ASP A 1 136 ? -4.943 -4.563 17.467 1.00 96.50 136 ASP A C 1
ATOM 1114 O O . ASP A 1 136 ? -3.867 -3.994 17.277 1.00 96.50 136 ASP A O 1
ATOM 1118 N N . PHE A 1 137 ? -6.074 -4.203 16.861 1.00 97.00 137 PHE A N 1
ATOM 1119 C CA . PHE A 1 137 ? -6.176 -3.063 15.960 1.00 97.00 137 PHE A CA 1
ATOM 1120 C C . PHE A 1 137 ? -5.770 -1.764 16.656 1.00 97.00 137 PHE A C 1
ATOM 1122 O O . PHE A 1 137 ? -4.846 -1.087 16.200 1.00 97.00 137 PHE A O 1
ATOM 1129 N N . ILE A 1 138 ? -6.382 -1.467 17.806 1.00 96.69 138 ILE A N 1
ATOM 1130 C CA . ILE A 1 138 ? -6.094 -0.269 18.601 1.00 96.69 138 ILE A CA 1
ATOM 1131 C C . ILE A 1 138 ? -4.610 -0.231 18.976 1.00 96.69 138 ILE A C 1
ATOM 1133 O O . ILE A 1 138 ? -3.946 0.782 18.753 1.00 96.69 138 ILE A O 1
ATOM 1137 N N . ARG A 1 139 ? -4.052 -1.352 19.457 1.00 96.62 139 ARG A N 1
ATOM 1138 C CA . ARG A 1 139 ? -2.625 -1.457 19.803 1.00 96.62 139 ARG A CA 1
ATOM 1139 C C . ARG A 1 139 ? -1.714 -1.131 18.616 1.00 96.62 139 ARG A C 1
ATOM 1141 O O . ARG A 1 139 ? -0.721 -0.418 18.779 1.00 96.62 139 ARG A O 1
ATOM 1148 N N . GLN A 1 140 ? -2.020 -1.656 17.428 1.00 95.06 140 GLN A N 1
ATOM 1149 C CA . GLN A 1 140 ? -1.239 -1.381 16.221 1.00 95.06 140 GLN A CA 1
ATOM 1150 C C . GLN A 1 140 ? -1.343 0.094 15.812 1.00 95.06 140 GLN A C 1
ATOM 1152 O O . GLN A 1 140 ? -0.312 0.735 15.599 1.00 95.06 140 GLN A O 1
ATOM 1157 N N . CYS A 1 141 ? -2.554 0.655 15.764 1.00 95.38 141 CYS A N 1
ATOM 1158 C CA . CYS A 1 141 ? -2.789 2.051 15.391 1.00 95.38 141 CYS A CA 1
ATOM 1159 C C . CYS A 1 141 ? -2.127 3.035 16.361 1.00 95.38 141 CYS A C 1
ATOM 1161 O O . CYS A 1 141 ? -1.391 3.909 15.905 1.00 95.38 141 CYS A O 1
ATOM 1163 N N . GLN A 1 142 ? -2.285 2.850 17.676 1.00 94.94 142 GLN A N 1
ATOM 1164 C CA . GLN A 1 142 ? -1.650 3.691 18.699 1.00 94.94 142 GLN A CA 1
ATOM 1165 C C . GLN A 1 142 ? -0.127 3.704 18.553 1.00 94.94 142 GLN A C 1
ATOM 1167 O O . GLN A 1 142 ? 0.483 4.771 18.469 1.00 94.94 142 GLN A O 1
ATOM 1172 N N . SER A 1 143 ? 0.489 2.521 18.449 1.00 93.31 143 SER A N 1
ATOM 1173 C CA . SER A 1 143 ? 1.944 2.414 18.323 1.00 93.31 143 SER A CA 1
ATOM 1174 C C . SER A 1 143 ? 2.466 3.064 17.038 1.00 93.31 143 SER A C 1
ATOM 1176 O O . SER A 1 143 ? 3.547 3.651 17.037 1.00 93.31 143 SER A O 1
ATOM 1178 N N . LYS A 1 144 ? 1.718 2.976 15.929 1.00 91.56 144 LYS A N 1
ATOM 1179 C CA . LYS A 1 144 ? 2.100 3.616 14.662 1.00 91.56 144 LYS A CA 1
ATOM 1180 C C . LYS A 1 144 ? 1.901 5.124 14.697 1.00 91.56 144 LYS A C 1
ATOM 1182 O O . LYS A 1 144 ? 2.798 5.834 14.259 1.00 91.56 144 LYS A O 1
ATOM 1187 N N . TYR A 1 145 ? 0.790 5.596 15.253 1.00 92.44 145 TYR A N 1
ATOM 1188 C CA . TYR A 1 145 ? 0.491 7.018 15.398 1.00 92.44 145 TYR A CA 1
ATOM 1189 C C . TYR A 1 145 ? 1.568 7.743 16.216 1.00 92.44 145 TYR A C 1
ATOM 1191 O O . TYR A 1 145 ? 2.090 8.764 15.781 1.00 92.44 145 TYR A O 1
ATOM 1199 N N . GLN A 1 146 ? 1.989 7.161 17.344 1.00 91.12 146 GLN A N 1
ATOM 1200 C CA . GLN A 1 146 ? 3.038 7.724 18.206 1.00 91.12 146 GLN A CA 1
ATOM 1201 C C . GLN A 1 146 ? 4.406 7.848 17.519 1.00 91.12 146 GLN A C 1
ATOM 1203 O O . GLN A 1 146 ? 5.205 8.700 17.893 1.00 91.12 146 GLN A O 1
ATOM 1208 N N . ARG A 1 147 ? 4.689 7.012 16.511 1.00 88.69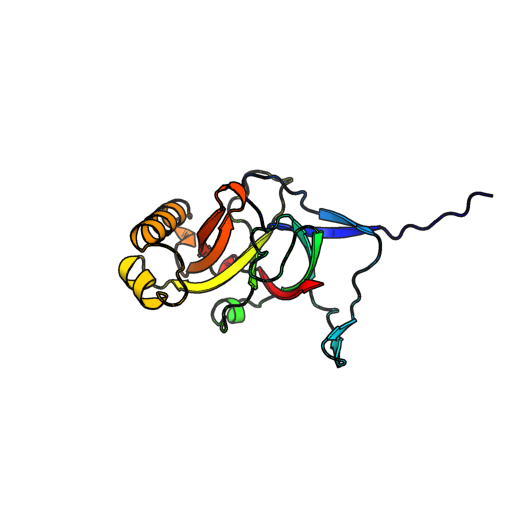 147 ARG A N 1
ATOM 1209 C CA . ARG A 1 147 ? 5.947 7.056 15.745 1.00 88.69 147 ARG A CA 1
ATOM 1210 C C . ARG A 1 147 ? 5.919 8.056 14.590 1.00 88.69 147 ARG A C 1
ATOM 1212 O O . ARG A 1 147 ? 6.968 8.296 13.998 1.00 88.69 147 ARG A O 1
ATOM 1219 N N . LEU A 1 148 ? 4.750 8.591 14.232 1.00 87.44 148 LEU A N 1
ATOM 1220 C CA . LEU A 1 148 ? 4.652 9.634 13.214 1.00 87.44 148 LEU A CA 1
ATOM 1221 C C . LEU A 1 148 ? 5.117 10.975 13.801 1.00 87.44 148 LEU A C 1
ATOM 1223 O O . LEU A 1 148 ? 4.744 11.274 14.944 1.00 87.44 148 LEU A O 1
ATOM 1227 N N . PRO A 1 149 ? 5.878 11.784 13.040 1.00 86.00 149 PRO A N 1
ATOM 1228 C CA . PRO A 1 149 ? 6.157 13.173 13.397 1.00 86.00 149 PRO A CA 1
ATOM 1229 C C . PRO A 1 149 ? 4.859 13.958 13.596 1.00 86.00 149 PRO A C 1
ATOM 1231 O O . PRO A 1 149 ? 3.900 13.743 12.857 1.00 86.00 149 PRO A O 1
ATOM 1234 N N . ASP A 1 150 ? 4.824 14.893 14.546 1.00 86.12 150 ASP A N 1
ATOM 1235 C CA . ASP A 1 150 ? 3.598 15.641 14.869 1.00 86.12 150 ASP A CA 1
ATOM 1236 C C . ASP A 1 150 ? 3.018 16.384 13.655 1.00 86.12 150 ASP A C 1
ATOM 1238 O O . ASP A 1 150 ? 1.810 16.339 13.424 1.00 86.12 150 ASP A O 1
ATOM 1242 N N . ALA A 1 151 ? 3.880 16.969 12.815 1.00 84.12 151 ALA A N 1
ATOM 1243 C CA . ALA A 1 151 ? 3.487 17.649 11.577 1.00 84.12 151 ALA A CA 1
ATOM 1244 C C . ALA A 1 151 ? 2.779 16.728 10.560 1.00 84.12 151 ALA A C 1
ATOM 1246 O O . ALA A 1 151 ? 2.021 17.195 9.713 1.00 84.12 151 ALA A O 1
ATOM 1247 N N . GLU A 1 152 ? 2.996 15.416 10.653 1.00 84.50 152 GLU A N 1
ATOM 1248 C CA . GLU A 1 152 ? 2.461 14.408 9.736 1.00 84.50 152 GLU A CA 1
ATOM 1249 C C . GLU A 1 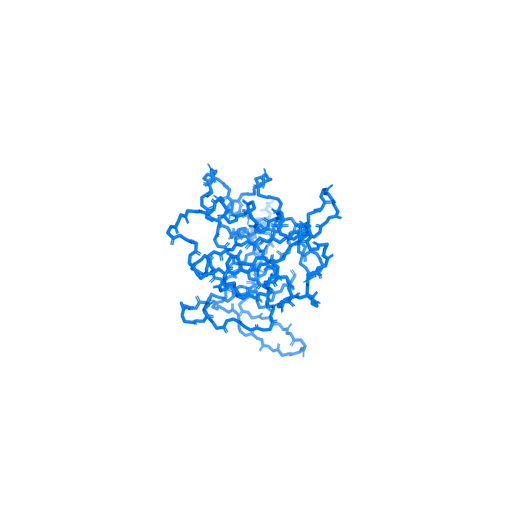152 ? 1.247 13.654 10.299 1.00 84.50 152 GLU A C 1
ATOM 1251 O O . GLU A 1 152 ? 0.712 12.760 9.644 1.00 84.50 152 GLU A O 1
ATOM 1256 N N . ARG A 1 153 ? 0.792 13.991 11.512 1.00 86.69 153 ARG A N 1
ATOM 1257 C CA . ARG A 1 153 ? -0.364 13.340 12.157 1.00 86.69 153 ARG A CA 1
ATOM 1258 C C . ARG A 1 153 ? -1.718 13.843 11.654 1.00 86.69 153 ARG A C 1
ATOM 1260 O O . ARG A 1 153 ? -2.748 13.309 12.060 1.00 86.69 153 ARG A O 1
ATOM 1267 N N . SER A 1 154 ? -1.726 14.836 10.768 1.00 84.00 154 SER A N 1
ATOM 1268 C CA . SER A 1 154 ? -2.934 15.313 10.094 1.00 84.00 154 SER A CA 1
ATOM 1269 C C . SER A 1 154 ? -3.214 14.493 8.830 1.00 84.00 154 SER A C 1
ATOM 1271 O O . SER A 1 154 ? -2.287 14.113 8.120 1.00 84.00 154 SER A O 1
ATOM 1273 N N . ASN A 1 155 ? -4.495 14.232 8.542 1.00 88.31 155 ASN A N 1
ATOM 1274 C CA . ASN A 1 155 ? -4.959 13.540 7.331 1.00 88.31 155 ASN A CA 1
ATOM 1275 C C . ASN A 1 155 ? -4.229 12.211 7.080 1.00 88.31 155 ASN A C 1
ATOM 1277 O O . ASN A 1 155 ? -3.290 12.115 6.283 1.00 88.31 155 ASN A O 1
ATOM 1281 N N . LEU A 1 156 ? -4.678 11.167 7.775 1.00 95.38 156 LEU A N 1
ATOM 1282 C CA . LEU A 1 156 ? -4.051 9.853 7.731 1.00 95.38 156 LEU A CA 1
ATOM 1283 C C . LEU A 1 156 ? -4.856 8.866 6.882 1.00 95.38 156 LEU A C 1
ATOM 1285 O O . LEU A 1 156 ? -6.079 8.921 6.777 1.00 95.38 156 LEU A O 1
ATOM 1289 N N . ILE A 1 157 ? -4.140 7.910 6.311 1.00 96.56 157 ILE A N 1
ATOM 1290 C CA . ILE A 1 157 ? -4.669 6.739 5.629 1.00 96.56 157 ILE A CA 1
ATOM 1291 C C . ILE A 1 157 ? -4.421 5.520 6.505 1.00 96.56 157 ILE A C 1
ATOM 1293 O O . ILE A 1 157 ? -3.286 5.248 6.904 1.00 96.56 157 ILE A O 1
ATOM 1297 N N . LEU A 1 158 ? -5.481 4.751 6.737 1.00 97.25 158 LEU A N 1
ATOM 1298 C CA . LEU A 1 158 ? -5.394 3.390 7.235 1.00 97.25 158 LEU A CA 1
ATOM 1299 C C . LEU A 1 158 ? -5.095 2.447 6.071 1.00 97.25 158 LEU A C 1
ATOM 1301 O O . LEU A 1 158 ? -5.763 2.471 5.032 1.00 97.25 158 LEU A O 1
ATOM 1305 N N . SER A 1 159 ? -4.103 1.588 6.263 1.00 96.62 159 SER A N 1
ATOM 1306 C CA . SER A 1 159 ? -3.732 0.574 5.284 1.00 96.62 159 SER A CA 1
ATOM 1307 C C . SER A 1 159 ? -3.502 -0.791 5.920 1.00 96.62 159 SER A C 1
ATOM 1309 O O . SER A 1 159 ? -3.191 -0.878 7.107 1.00 96.62 159 SER A O 1
ATOM 1311 N N . GLU A 1 160 ? -3.644 -1.841 5.116 1.00 95.44 160 GLU A N 1
ATOM 1312 C CA . GLU A 1 160 ? -3.511 -3.246 5.501 1.00 95.44 160 GLU A CA 1
ATOM 1313 C C . GLU A 1 160 ? -2.344 -3.908 4.754 1.00 95.44 160 GLU A C 1
ATOM 1315 O O . GLU A 1 160 ? -2.087 -3.621 3.580 1.00 95.44 160 GLU A O 1
ATOM 1320 N N . THR A 1 161 ? -1.664 -4.828 5.441 1.00 94.56 161 THR A N 1
ATOM 1321 C CA . THR A 1 161 ? -0.685 -5.779 4.891 1.00 94.56 161 THR A CA 1
ATOM 1322 C C . THR A 1 161 ? -0.657 -7.071 5.681 1.00 94.56 161 THR A C 1
ATOM 1324 O O . THR A 1 161 ? -1.224 -7.148 6.766 1.00 94.56 161 THR A O 1
ATOM 1327 N N . TYR A 1 162 ? 0.067 -8.062 5.175 1.00 93.75 162 TYR A N 1
ATOM 1328 C CA . TYR A 1 162 ? 0.316 -9.315 5.867 1.00 93.75 162 TYR A CA 1
ATOM 1329 C C . TYR A 1 162 ? 1.786 -9.444 6.311 1.00 93.75 162 TYR A C 1
ATOM 1331 O O . TYR A 1 162 ? 2.716 -9.201 5.545 1.00 93.75 162 TYR A O 1
ATOM 1339 N N . ASP A 1 163 ? 2.006 -9.801 7.572 1.00 90.81 163 ASP A N 1
ATOM 1340 C CA . ASP A 1 163 ? 3.316 -10.091 8.157 1.00 90.81 163 ASP A CA 1
ATOM 1341 C C . ASP A 1 163 ? 3.569 -11.597 8.076 1.00 90.81 163 ASP A C 1
ATOM 1343 O O . ASP A 1 163 ? 2.957 -12.371 8.813 1.00 90.81 163 ASP A O 1
ATOM 1347 N N . GLU A 1 164 ? 4.444 -12.001 7.152 1.00 87.88 164 GLU A N 1
ATOM 1348 C CA . GLU A 1 164 ? 4.677 -13.412 6.838 1.00 87.88 164 GLU A CA 1
ATOM 1349 C C . GLU A 1 164 ? 5.283 -14.188 8.000 1.00 87.88 164 GLU A C 1
ATOM 1351 O O . GLU A 1 164 ? 4.835 -15.293 8.288 1.00 87.88 164 GLU A O 1
ATOM 1356 N N . ASP A 1 165 ? 6.235 -13.581 8.704 1.00 85.38 165 ASP A N 1
ATOM 1357 C CA . ASP A 1 165 ? 6.985 -14.250 9.766 1.00 85.38 165 ASP A CA 1
ATOM 1358 C C . ASP A 1 165 ? 6.105 -14.545 10.987 1.00 85.38 165 ASP A C 1
ATOM 1360 O O . ASP A 1 165 ? 6.335 -15.510 11.706 1.00 85.38 165 ASP A O 1
ATOM 1364 N N . ASN A 1 166 ? 5.098 -13.700 11.231 1.00 87.94 166 ASN A N 1
ATOM 1365 C CA . ASN A 1 166 ? 4.174 -13.840 12.358 1.00 87.94 166 ASN A CA 1
ATOM 1366 C C . ASN A 1 166 ? 2.789 -14.349 11.935 1.00 87.94 166 ASN A C 1
ATOM 1368 O O . ASN A 1 166 ? 1.882 -14.365 12.765 1.00 87.94 166 ASN A O 1
ATOM 1372 N N . ASN A 1 167 ? 2.609 -14.692 10.654 1.00 90.00 167 ASN A N 1
ATOM 1373 C CA . ASN A 1 167 ? 1.347 -15.130 10.057 1.00 90.00 167 ASN A CA 1
ATOM 1374 C C . ASN A 1 167 ? 0.131 -14.292 10.497 1.00 90.00 167 ASN A C 1
ATOM 1376 O O . ASN A 1 167 ? -0.859 -14.811 11.014 1.00 90.00 167 ASN A O 1
ATOM 1380 N N . ARG A 1 168 ? 0.217 -12.964 10.351 1.00 92.00 168 ARG A N 1
ATOM 1381 C CA . ARG A 1 168 ? -0.836 -12.059 10.838 1.00 92.00 168 ARG A CA 1
ATOM 1382 C C . ARG A 1 168 ? -1.063 -10.857 9.944 1.00 92.00 168 ARG A C 1
ATOM 1384 O O . ARG A 1 168 ? -0.167 -10.393 9.243 1.00 92.00 168 ARG A O 1
ATOM 1391 N N . ILE A 1 169 ? -2.264 -10.306 10.039 1.00 92.88 169 ILE A N 1
ATOM 1392 C CA . ILE A 1 169 ? -2.637 -9.071 9.357 1.00 92.88 169 ILE A CA 1
ATOM 1393 C C . ILE A 1 169 ? -2.186 -7.877 10.197 1.00 92.88 169 ILE A C 1
ATOM 1395 O O . ILE A 1 169 ? -2.363 -7.829 11.417 1.00 92.88 169 ILE A O 1
ATOM 1399 N N . CYS A 1 170 ? -1.580 -6.913 9.517 1.00 94.06 170 CYS A N 1
ATOM 1400 C CA . CYS A 1 170 ? -1.015 -5.711 10.094 1.00 94.06 170 CYS A CA 1
ATOM 1401 C C . CYS A 1 170 ? -1.661 -4.476 9.475 1.00 94.06 170 CYS A C 1
ATOM 1403 O O . CYS A 1 170 ? -1.657 -4.310 8.252 1.00 94.06 170 CYS A O 1
ATOM 1405 N N . TYR A 1 171 ? -2.123 -3.580 10.338 1.00 95.25 171 TYR A N 1
ATOM 1406 C CA . TYR A 1 171 ? -2.625 -2.266 9.983 1.00 95.25 171 TYR A CA 1
ATOM 1407 C C . TYR A 1 171 ? -1.578 -1.196 10.291 1.00 95.25 171 TYR A C 1
ATOM 1409 O O . TYR A 1 171 ? -0.803 -1.287 11.248 1.00 95.25 171 TYR A O 1
ATOM 1417 N N . SER A 1 172 ? -1.519 -0.175 9.444 1.00 93.56 172 SER A N 1
ATOM 1418 C CA . SER A 1 172 ? -0.595 0.944 9.605 1.00 93.56 172 SER A CA 1
ATOM 1419 C C . SER A 1 172 ? -1.243 2.249 9.179 1.00 93.56 172 SER A C 1
ATOM 1421 O O . SER A 1 172 ? -2.123 2.265 8.319 1.00 93.56 172 SER A O 1
ATOM 1423 N N . LEU A 1 173 ? -0.750 3.337 9.767 1.00 95.19 173 LEU A N 1
ATOM 1424 C CA . LEU A 1 173 ? -1.142 4.702 9.449 1.00 95.19 173 LEU A CA 1
ATOM 1425 C C . LEU A 1 173 ? -0.079 5.361 8.572 1.00 95.19 173 LEU A C 1
ATOM 1427 O O . LEU A 1 173 ? 1.124 5.168 8.795 1.00 95.19 173 LEU A O 1
ATOM 1431 N N . HIS A 1 174 ? -0.529 6.116 7.577 1.00 94.50 174 HIS A N 1
ATOM 1432 C CA . HIS A 1 174 ? 0.324 6.841 6.642 1.00 94.50 174 HIS A CA 1
ATOM 1433 C C . HIS A 1 174 ? -0.228 8.244 6.401 1.00 94.50 174 HIS A C 1
ATOM 1435 O O . HIS A 1 174 ? -1.430 8.364 6.182 1.00 94.50 174 HIS A O 1
ATOM 1441 N N . PRO A 1 175 ? 0.609 9.290 6.380 1.00 94.81 175 PRO A N 1
ATOM 1442 C CA . PRO A 1 175 ? 0.171 10.608 5.929 1.00 94.81 175 PRO A CA 1
ATOM 1443 C C . PRO A 1 175 ? -0.309 10.524 4.482 1.00 94.81 175 PRO A C 1
ATOM 1445 O O . PRO A 1 175 ? 0.345 9.867 3.665 1.00 94.81 175 PRO A O 1
ATOM 1448 N N . VAL A 1 176 ? -1.406 11.200 4.135 1.00 95.44 176 VAL A N 1
ATOM 1449 C CA . VAL A 1 176 ? -1.919 11.225 2.750 1.00 95.44 176 VAL A CA 1
ATOM 1450 C C . VAL A 1 176 ? -0.836 11.676 1.762 1.00 95.44 176 VAL A C 1
ATOM 1452 O O . VAL A 1 176 ? -0.677 11.082 0.698 1.00 95.44 176 VAL A O 1
ATOM 1455 N N . ASN A 1 177 ? -0.003 12.641 2.160 1.00 93.56 177 ASN A N 1
ATOM 1456 C CA . ASN A 1 177 ? 1.089 13.166 1.335 1.00 93.56 177 ASN A CA 1
ATOM 1457 C C . ASN A 1 177 ? 2.172 12.126 1.008 1.00 93.56 177 ASN A C 1
ATOM 1459 O O . ASN A 1 177 ? 2.900 12.289 0.032 1.00 93.56 177 ASN A O 1
ATOM 1463 N N . SER A 1 178 ? 2.266 11.042 1.785 1.00 94.94 178 SER A N 1
ATOM 1464 C CA . SER A 1 178 ? 3.200 9.950 1.501 1.00 94.94 178 SER A CA 1
ATOM 1465 C C . SER A 1 178 ? 2.732 9.039 0.364 1.00 94.94 178 SER A C 1
ATOM 1467 O O . SER A 1 178 ? 3.522 8.226 -0.108 1.00 94.94 178 SER A O 1
ATOM 1469 N N . VAL A 1 179 ? 1.483 9.145 -0.101 1.00 97.19 179 VAL A N 1
ATOM 1470 C CA . VAL A 1 179 ? 1.002 8.372 -1.252 1.00 97.19 179 VAL A CA 1
ATOM 1471 C C . VAL A 1 179 ? 1.726 8.838 -2.515 1.00 97.19 179 VAL A C 1
ATOM 1473 O O . VAL A 1 179 ? 1.642 10.001 -2.900 1.00 97.19 179 VAL A O 1
ATOM 1476 N N . TYR A 1 180 ? 2.418 7.913 -3.172 1.00 97.94 180 TYR A N 1
ATOM 1477 C CA . TYR A 1 180 ? 3.087 8.142 -4.451 1.00 97.94 180 TYR A CA 1
ATOM 1478 C C . TYR A 1 180 ? 2.144 7.857 -5.625 1.00 97.94 180 TYR A C 1
ATOM 1480 O O . TYR A 1 180 ? 1.980 8.674 -6.531 1.00 97.94 180 TYR A O 1
ATOM 1488 N N . GLY A 1 181 ? 1.497 6.693 -5.600 1.00 97.88 181 GLY A N 1
ATOM 1489 C CA . GLY A 1 181 ? 0.735 6.208 -6.739 1.00 97.88 181 GLY A CA 1
ATOM 1490 C C . GLY A 1 181 ? -0.185 5.047 -6.403 1.00 97.88 181 GLY A C 1
ATOM 1491 O O . GLY A 1 181 ? -0.170 4.503 -5.296 1.00 97.88 181 GLY A O 1
ATOM 1492 N N . LYS A 1 182 ? -0.985 4.661 -7.390 1.00 98.00 182 LYS A N 1
ATOM 1493 C CA . LYS A 1 182 ? -1.895 3.521 -7.341 1.00 98.00 182 LYS A CA 1
ATOM 1494 C C . LYS A 1 182 ? -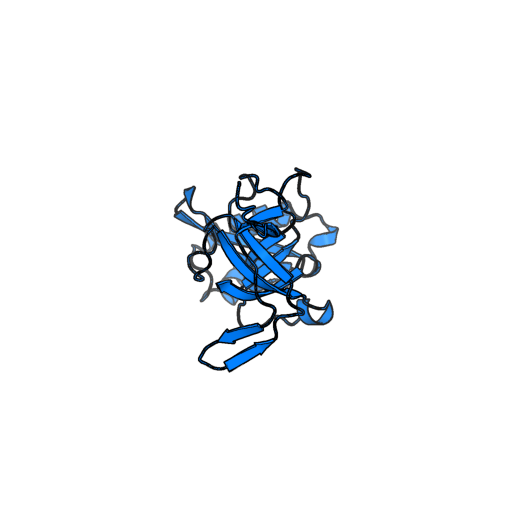1.368 2.429 -8.264 1.00 98.00 182 LYS A C 1
ATOM 1496 O O . LYS A 1 182 ? -0.991 2.716 -9.396 1.00 98.00 182 LYS A O 1
ATOM 1501 N N . VAL A 1 183 ? -1.363 1.183 -7.799 1.00 97.88 183 VAL A N 1
ATOM 1502 C CA . VAL A 1 183 ? -1.053 0.040 -8.667 1.00 97.88 183 VAL A CA 1
ATOM 1503 C C . VAL A 1 183 ? -2.230 -0.172 -9.617 1.00 97.88 183 VAL A C 1
ATOM 1505 O O . VAL A 1 183 ? -3.341 -0.434 -9.154 1.00 97.88 183 VAL A O 1
ATOM 1508 N N . GLU A 1 184 ? -1.994 -0.034 -10.920 1.00 95.88 184 GLU A N 1
ATOM 1509 C CA . GLU A 1 184 ? -2.995 -0.332 -11.954 1.00 95.88 184 GLU A CA 1
ATOM 1510 C C . GLU A 1 184 ? -2.904 -1.801 -12.379 1.00 95.88 184 GLU A C 1
ATOM 1512 O O . GLU A 1 184 ? -3.927 -2.474 -12.503 1.00 95.88 184 GLU A O 1
ATOM 1517 N N . TYR A 1 185 ? -1.679 -2.323 -12.522 1.00 95.44 185 TYR A N 1
ATOM 1518 C CA . TYR A 1 185 ? -1.437 -3.682 -13.006 1.00 95.44 185 TYR A CA 1
ATOM 1519 C C . TYR A 1 185 ? -0.286 -4.361 -12.263 1.00 95.44 185 TYR A C 1
ATOM 1521 O O . TYR A 1 185 ? 0.727 -3.729 -11.960 1.00 95.44 185 TYR A O 1
ATOM 1529 N N . ALA A 1 186 ? -0.435 -5.664 -12.022 1.00 92.56 186 ALA A N 1
ATOM 1530 C CA . ALA A 1 186 ? 0.609 -6.550 -11.524 1.00 92.56 186 ALA A CA 1
ATOM 1531 C C . ALA A 1 186 ? 0.733 -7.745 -12.478 1.00 92.56 186 ALA A C 1
ATOM 1533 O O . ALA A 1 186 ? -0.267 -8.411 -12.752 1.00 92.56 186 ALA A O 1
ATOM 1534 N N . LEU A 1 187 ? 1.937 -7.951 -13.017 1.00 85.31 187 LEU A N 1
ATOM 1535 C CA . LEU A 1 187 ? 2.280 -8.988 -13.993 1.00 85.31 187 LEU A CA 1
ATOM 1536 C C . LEU A 1 187 ? 3.229 -10.000 -13.363 1.00 85.31 187 LEU A C 1
ATOM 1538 O O . LEU A 1 187 ? 4.376 -9.611 -13.035 1.00 85.31 187 LEU A O 1
#

Foldseek 3Di:
DDPPPPFPWDKAAEAEQADLPDFDFRIDTDGDDDDQWDADPNDIDGLVQWGKYAYDACQCVVVVAHHRWIFTWDFDDLVVLLVDDDFFWFKFADPPNVDPRGHRIYIWTFQDKDPDLPLVVVCVVRVVPDPDDSVVSNVQAVVQLVPDDPVQNPIKTWTWTAHPVVRDIHIHIGRSVRTGGTTPDID